Protein AF-A0A1C6WZV8-F1 (afdb_monomer_lite)

Secondary structure (DSSP, 8-state):
----HHHHHHHHHHHHHHHHHHHHHHTT--------SHHHHHHHHHHHHHHHHHHHHHHHHHHHHHHHHHHHHHHHHHHHHHHHHHHHHHHHHHHHHHHHHHHHHHHHHHHHHHHHHHHHHHHHHHHHHHHHT---PPPP--TTHHHHHHHHHHHHHHHHHHHHHHHHHHHHHT--TTT--HHHHHHHHHHHHHHHHHHHHHHHHHHHHHHHHHHHHHHHHHHHHHHHHHHHHHHHHHHHHHHHHHHHHHHHHHHHHHHH-

Radius of gyration: 48.67 Å; chains: 1; bounding box: 85×28×173 Å

Sequence (261 aa):
MDFNVATVEEKLDNIIKSIEKLENDHDSSEKSDSNIQPNDQLNEMTELFNTEVKIIENKIIEKNGLIDKLTKMRKECLLFSYTTLVETLKSKVSNYSEFITSATKFSKEYLEYINNSTDSLNDDIDTLQTKYNFNQTKKHMASNIAHITNDNNSLIEKEKEAIQTINNLTKLFTIDFQNADANMLYNNKLQMTYFYSQLQKSIESIKQLYRKVRAFKLSNIYLINEKYSDISKQFDNILQLQKNKLTENLNNLKEIEQYVS

pLDDT: mean 83.73, std 13.79, range [41.22, 97.81]

Foldseek 3Di:
DDDDPVVVVVVVVVVVVVVVVVVVVVVPDDDDDDDDDPVVVVVVVVVVVVVVVVVVVVVVVVVVVVVVVVQVVLLVVLLVVLLVLLVVVVVVLVVLLVVLVVLLVVLVVLLVVLVVLQVVLQVVQVVVCVVPVDDDDDRDDLPCNVVSVVLSVVSVVLSVQLVVLSVQLVVLSPDDSVPDHSVNSVVSVVSNVVSVVSNVVSSVSSVVSSVVSVVSVVVSVVSVVVSVVVVVVVVVVVVVVVVVVVVVVVVVVVVVVVVVD

Organism: Plasmodium chabaudi adami (NCBI:txid5826)

Structure (mmCIF, N/CA/C/O backbone):
data_AF-A0A1C6WZV8-F1
#
_entry.id   AF-A0A1C6WZV8-F1
#
loop_
_atom_site.group_PDB
_atom_site.id
_atom_site.type_symbol
_atom_site.label_atom_id
_atom_site.label_alt_id
_atom_site.label_comp_id
_atom_site.label_asym_id
_atom_site.label_entity_id
_atom_site.label_seq_id
_atom_site.pdbx_PDB_ins_code
_atom_site.Cartn_x
_atom_site.Cartn_y
_atom_site.Cartn_z
_atom_site.occupancy
_atom_site.B_iso_or_equiv
_atom_site.auth_seq_id
_atom_site.auth_comp_id
_atom_site.auth_asym_id
_atom_site.auth_atom_id
_atom_site.pdbx_PDB_model_num
ATOM 1 N N . MET A 1 1 ? -31.982 16.971 48.443 1.00 45.94 1 MET A N 1
ATOM 2 C CA . MET A 1 1 ? -32.173 17.084 49.899 1.00 45.94 1 MET A CA 1
ATOM 3 C C . MET A 1 1 ? -30.883 16.599 50.524 1.00 45.94 1 MET A C 1
ATOM 5 O O . MET A 1 1 ? -30.513 15.456 50.263 1.00 45.94 1 MET A O 1
ATOM 9 N N . ASP A 1 2 ? -30.156 17.504 51.178 1.00 41.38 2 ASP A N 1
ATOM 10 C CA . ASP A 1 2 ? -28.847 17.229 51.774 1.00 41.38 2 ASP A CA 1
ATOM 11 C C . ASP A 1 2 ? -29.010 16.316 52.988 1.00 41.38 2 ASP A C 1
ATOM 13 O O . ASP A 1 2 ? -29.780 16.598 53.904 1.00 41.38 2 ASP A O 1
ATOM 17 N N . PHE A 1 3 ? -28.309 15.188 52.954 1.00 52.41 3 PHE A N 1
ATOM 18 C CA . PHE A 1 3 ? -28.159 14.281 54.081 1.00 52.41 3 PHE A CA 1
ATOM 19 C C . PHE A 1 3 ? -27.287 14.976 55.127 1.00 52.41 3 PHE A C 1
ATOM 21 O O . PHE A 1 3 ? -26.077 15.098 54.943 1.00 52.41 3 PHE A O 1
ATOM 28 N N . ASN A 1 4 ? -27.898 15.480 56.198 1.00 61.69 4 ASN A N 1
ATOM 29 C CA . ASN A 1 4 ? -27.147 16.096 57.279 1.00 61.69 4 ASN A CA 1
ATOM 30 C C . ASN A 1 4 ? -26.773 15.028 58.312 1.00 61.69 4 ASN A C 1
ATOM 32 O O . ASN A 1 4 ? -27.499 14.816 59.283 1.00 61.69 4 ASN A O 1
ATOM 36 N N . VAL A 1 5 ? -25.641 14.356 58.068 1.00 60.34 5 VAL A N 1
ATOM 37 C CA . VAL A 1 5 ? -24.998 13.405 58.998 1.00 60.34 5 VAL A CA 1
ATOM 38 C C . VAL A 1 5 ? -24.978 13.970 60.415 1.00 60.34 5 VAL A C 1
ATOM 40 O O . VAL A 1 5 ? -25.366 13.280 61.352 1.00 60.34 5 VAL A O 1
ATOM 43 N N . ALA A 1 6 ? -24.639 15.255 60.548 1.00 67.31 6 ALA A N 1
ATOM 44 C CA . ALA A 1 6 ? -24.527 15.911 61.840 1.00 67.31 6 ALA A CA 1
ATOM 45 C C . ALA A 1 6 ? -25.865 15.955 62.590 1.00 67.31 6 ALA A C 1
ATOM 47 O O . ALA A 1 6 ? -25.884 15.812 63.802 1.00 67.31 6 ALA A O 1
ATOM 48 N N . THR A 1 7 ? -27.002 16.077 61.895 1.00 67.38 7 THR A N 1
ATOM 49 C CA . THR A 1 7 ? -28.327 16.052 62.540 1.00 67.38 7 THR A CA 1
ATOM 50 C C . THR A 1 7 ? -28.702 14.661 63.052 1.00 67.38 7 THR A C 1
ATOM 52 O O . THR A 1 7 ? -29.454 14.543 64.018 1.00 67.38 7 THR A O 1
ATOM 55 N N . VAL A 1 8 ? -28.213 13.602 62.402 1.00 63.94 8 VAL A N 1
ATOM 56 C CA . VAL A 1 8 ? -28.446 12.217 62.836 1.00 63.94 8 VAL A CA 1
ATOM 57 C C . VAL A 1 8 ? -27.532 11.876 64.011 1.00 63.94 8 VAL A C 1
ATOM 59 O O . VAL A 1 8 ? -28.013 11.359 65.015 1.00 63.94 8 VAL A O 1
ATOM 62 N N . GLU A 1 9 ? -26.250 12.232 63.920 1.00 68.06 9 GLU A N 1
ATOM 63 C CA . GLU A 1 9 ? -25.271 12.058 65.000 1.00 68.06 9 GLU A CA 1
ATOM 64 C C . GLU A 1 9 ? -25.671 12.839 66.259 1.00 68.06 9 GLU A C 1
ATOM 66 O O . GLU A 1 9 ? -25.708 12.272 67.346 1.00 68.06 9 GLU A O 1
ATOM 71 N N . GLU A 1 10 ? -26.085 14.102 66.120 1.00 72.75 10 GLU A N 1
ATOM 72 C CA . GLU A 1 10 ? -26.501 14.949 67.246 1.00 72.75 10 GLU A CA 1
ATOM 73 C C . GLU A 1 10 ? -27.743 14.402 67.969 1.00 72.75 10 GLU A C 1
ATOM 75 O O . GLU A 1 10 ? -27.853 14.482 69.195 1.00 72.75 10 GLU A O 1
ATOM 80 N N . LYS A 1 11 ? -28.688 13.808 67.231 1.00 69.00 11 LYS A N 1
ATOM 81 C CA . LYS A 1 11 ? -29.854 13.151 67.837 1.00 69.00 11 LYS A CA 1
ATOM 82 C C . LYS A 1 11 ? -29.460 11.872 68.572 1.00 69.00 11 LYS A C 1
ATOM 84 O O . LYS A 1 11 ? -29.962 11.650 69.671 1.00 69.00 11 LYS A O 1
ATOM 89 N N . LEU A 1 12 ? -28.554 11.076 68.003 1.00 66.25 12 LEU A N 1
ATOM 90 C CA . LEU A 1 12 ? -28.055 9.849 68.625 1.00 66.25 12 LEU A CA 1
ATOM 91 C C . LEU A 1 12 ? -27.316 10.151 69.941 1.00 66.25 12 LEU A C 1
ATOM 93 O O . LEU A 1 12 ? -27.614 9.545 70.968 1.00 66.25 12 LEU A O 1
ATOM 97 N N . ASP A 1 13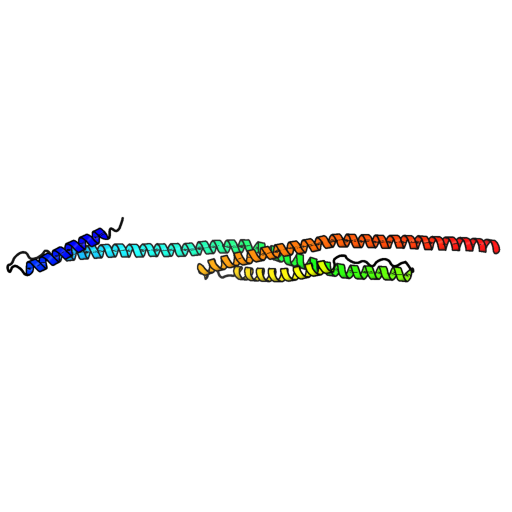 ? -26.432 11.150 69.933 1.00 75.06 13 ASP A N 1
ATOM 98 C CA . ASP A 1 13 ? -25.666 11.586 71.107 1.00 75.06 13 ASP A CA 1
ATOM 99 C C . ASP A 1 13 ? -26.561 12.089 72.246 1.00 75.06 13 ASP A C 1
ATOM 101 O O . ASP A 1 13 ? -26.305 11.817 73.420 1.00 75.06 13 ASP A O 1
ATOM 105 N N . ASN A 1 14 ? -27.629 12.824 71.924 1.00 70.81 14 ASN A N 1
ATOM 106 C CA . ASN A 1 14 ? -28.571 13.309 72.935 1.00 70.81 14 ASN A CA 1
ATOM 107 C C . ASN A 1 14 ? -29.335 12.167 73.620 1.00 70.81 14 ASN A C 1
ATOM 109 O O . ASN A 1 14 ? -29.634 12.258 74.808 1.00 70.81 14 ASN A O 1
ATOM 113 N N . ILE A 1 15 ? -29.608 11.083 72.898 1.00 56.28 15 ILE A N 1
ATOM 114 C CA . ILE A 1 15 ? -30.300 9.902 73.424 1.00 56.28 15 ILE A CA 1
ATOM 115 C C . ILE A 1 15 ? -29.359 9.043 74.261 1.00 56.28 15 ILE A C 1
ATOM 117 O O . ILE A 1 15 ? -29.754 8.625 75.347 1.00 56.28 15 ILE A O 1
ATOM 121 N N . ILE A 1 16 ? -28.113 8.846 73.814 1.00 71.44 16 ILE A N 1
ATOM 122 C CA . ILE A 1 16 ? -27.071 8.193 74.621 1.00 71.44 16 ILE A CA 1
ATOM 123 C C . ILE A 1 16 ? -26.942 8.921 75.963 1.00 71.44 16 ILE A C 1
ATOM 125 O O . ILE A 1 16 ? -27.049 8.288 77.007 1.00 71.44 16 ILE A O 1
ATOM 129 N N . LYS A 1 17 ? -26.878 10.259 75.953 1.00 75.62 17 LYS A N 1
ATOM 130 C CA . LYS A 1 17 ? -26.856 11.070 77.183 1.00 75.62 17 LYS A CA 1
ATOM 131 C C . LYS A 1 17 ? -28.114 10.920 78.043 1.00 75.62 17 LYS A C 1
ATOM 133 O O . LYS A 1 17 ? -28.016 10.939 79.267 1.00 75.62 17 LYS A O 1
ATOM 138 N N . SER A 1 18 ? -29.304 10.810 77.449 1.00 62.81 18 SER A N 1
ATOM 139 C CA . SER A 1 18 ? -30.546 10.573 78.204 1.00 62.81 18 SER A CA 1
ATOM 140 C C . SER A 1 18 ? -30.592 9.181 78.840 1.00 62.81 18 SER A C 1
ATOM 142 O O . SER A 1 18 ? -31.073 9.059 79.965 1.00 62.81 18 SER A O 1
ATOM 144 N N . ILE A 1 19 ? -30.066 8.160 78.158 1.00 62.66 19 ILE A N 1
ATOM 145 C CA . ILE A 1 19 ? -29.941 6.791 78.675 1.00 62.66 19 ILE A CA 1
ATOM 146 C C . ILE A 1 19 ? -28.905 6.748 79.802 1.00 62.66 19 ILE A C 1
ATOM 148 O O . ILE A 1 19 ? -29.220 6.265 80.884 1.00 62.66 19 ILE A O 1
ATOM 152 N N . GLU A 1 20 ? -27.725 7.340 79.600 1.00 69.81 20 GLU A N 1
ATOM 153 C CA . GLU A 1 20 ? -26.685 7.463 80.630 1.00 69.81 20 GLU A CA 1
ATOM 154 C C . GLU A 1 20 ? -27.208 8.199 81.872 1.00 69.81 20 GLU A C 1
ATOM 156 O O . GLU A 1 20 ? -26.900 7.828 83.002 1.00 69.81 20 GLU A O 1
ATOM 161 N N . LYS A 1 21 ? -28.026 9.244 81.697 1.00 67.00 21 LYS A N 1
ATOM 162 C CA . LYS A 1 21 ? -28.630 9.974 82.818 1.00 67.00 21 LYS A CA 1
ATOM 163 C C . LYS A 1 21 ? -29.627 9.114 83.599 1.00 67.00 21 LYS A C 1
ATOM 165 O O . LYS A 1 21 ? -29.602 9.142 84.821 1.00 67.00 21 LYS A O 1
ATOM 170 N N . LEU A 1 22 ? -30.451 8.322 82.913 1.00 55.19 22 LEU A N 1
ATOM 171 C CA . LEU A 1 22 ? -31.364 7.370 83.552 1.00 55.19 22 LEU A CA 1
ATOM 172 C C . LEU A 1 22 ? -30.612 6.265 84.300 1.00 55.19 22 LEU A C 1
ATOM 174 O O . LEU A 1 22 ? -31.020 5.908 85.397 1.00 55.19 22 LEU A O 1
ATOM 178 N N . GLU A 1 23 ? -29.518 5.751 83.736 1.00 55.19 23 GLU A N 1
ATOM 179 C CA . GLU A 1 23 ? -28.676 4.726 84.364 1.00 55.19 23 GLU A CA 1
ATOM 180 C C . GLU A 1 23 ? -28.024 5.259 85.653 1.00 55.19 23 GLU A C 1
ATOM 182 O O . GLU A 1 23 ? -28.049 4.595 86.687 1.00 55.19 23 GLU A O 1
ATOM 187 N N . ASN A 1 24 ? -27.554 6.511 85.626 1.00 58.94 24 ASN A N 1
ATOM 188 C CA . ASN A 1 24 ? -27.005 7.198 86.798 1.00 58.94 24 ASN A CA 1
ATOM 189 C C . ASN A 1 24 ? -28.076 7.588 87.840 1.00 58.94 24 ASN A C 1
ATOM 191 O O . ASN A 1 24 ? -27.810 7.541 89.040 1.00 58.94 24 ASN A O 1
ATOM 195 N N . ASP A 1 25 ? -29.287 7.959 87.413 1.00 50.56 25 ASP A N 1
ATOM 196 C CA . ASP A 1 25 ? -30.400 8.286 88.316 1.00 50.56 25 ASP A CA 1
ATOM 197 C C . ASP A 1 25 ? -30.979 7.010 88.979 1.00 50.56 25 ASP A C 1
ATOM 199 O O . ASP A 1 25 ? -31.443 7.064 90.124 1.00 50.56 25 ASP A O 1
ATOM 203 N N . HIS A 1 26 ? -30.883 5.848 88.313 1.00 48.69 26 HIS A N 1
ATOM 204 C CA . HIS A 1 26 ? -31.346 4.541 88.805 1.00 48.69 26 HIS A CA 1
ATOM 205 C C . HIS A 1 26 ? -30.494 3.987 89.965 1.00 48.69 26 HIS A C 1
ATOM 207 O O . HIS A 1 26 ? -31.019 3.247 90.800 1.00 48.69 26 HIS A O 1
ATOM 213 N N . ASP A 1 27 ? -29.228 4.398 90.088 1.00 49.97 27 ASP A N 1
ATOM 214 C CA . ASP A 1 27 ? -28.378 4.089 91.251 1.00 49.97 27 ASP A CA 1
ATOM 215 C C . ASP A 1 27 ? -28.742 4.924 92.502 1.00 49.97 27 ASP A C 1
ATOM 217 O O . ASP A 1 27 ? -28.209 4.685 93.588 1.00 49.97 27 ASP A O 1
ATOM 221 N N . SER A 1 28 ? -29.662 5.900 92.391 1.00 50.91 28 SER A N 1
ATOM 222 C CA . SER A 1 28 ? -29.892 6.902 93.445 1.00 50.91 28 SER A CA 1
ATOM 223 C C . SER A 1 28 ? -31.278 6.936 94.106 1.00 50.91 28 SER A C 1
ATOM 225 O O . SER A 1 28 ? -31.416 7.622 95.121 1.00 50.91 28 SER A O 1
ATOM 227 N N . SER A 1 29 ? -32.300 6.190 93.656 1.00 44.50 29 SER A N 1
ATOM 228 C CA . SER A 1 29 ? -33.531 6.056 94.465 1.00 44.50 29 SER A CA 1
ATOM 229 C C . SER A 1 29 ? -34.421 4.852 94.130 1.00 44.50 29 SER A C 1
ATOM 231 O O . SER A 1 29 ? -34.969 4.723 93.040 1.00 44.50 29 SER A O 1
ATOM 233 N N . GLU A 1 30 ? -34.653 4.001 95.134 1.00 49.06 30 GLU A N 1
ATOM 234 C CA . GLU A 1 30 ? -35.837 3.144 95.212 1.00 49.06 30 GLU A CA 1
ATOM 235 C C . GLU A 1 30 ? -37.093 4.020 95.400 1.00 49.06 30 GLU A C 1
ATOM 237 O O . GLU A 1 30 ? -37.264 4.616 96.466 1.00 49.06 30 GLU A O 1
ATOM 242 N N . LYS A 1 31 ? -37.995 4.068 94.406 1.00 41.22 31 LYS A N 1
ATOM 243 C CA . LYS A 1 31 ? -39.455 3.835 94.541 1.00 41.22 31 LYS A CA 1
ATOM 244 C C . LYS A 1 31 ? -40.232 4.164 93.258 1.00 41.22 31 LYS A C 1
ATOM 246 O O . LYS A 1 31 ? -39.926 5.097 92.529 1.00 41.22 31 LYS A O 1
ATOM 251 N N . SER A 1 32 ? -41.266 3.355 93.050 1.00 54.34 32 SER A N 1
ATOM 252 C CA . SER A 1 32 ? -42.242 3.316 91.956 1.00 54.34 32 SER A CA 1
ATOM 253 C C . SER A 1 32 ? -42.886 4.656 91.580 1.00 54.34 32 SER A C 1
ATOM 255 O O . SER A 1 32 ? -43.459 5.312 92.445 1.00 54.34 32 SER A O 1
ATOM 257 N N . ASP A 1 33 ? -42.907 4.995 90.289 1.00 43.03 33 ASP A N 1
ATOM 258 C CA . ASP A 1 33 ? -44.111 4.975 89.434 1.00 43.03 33 ASP A CA 1
ATOM 259 C C . ASP A 1 33 ? -43.810 5.556 88.036 1.00 43.03 33 ASP A C 1
ATOM 261 O O . ASP A 1 33 ? -42.927 6.390 87.866 1.00 43.03 33 ASP A O 1
ATOM 265 N N . SER A 1 34 ? -44.599 5.128 87.045 1.00 44.28 34 SER A N 1
ATOM 266 C CA . SER A 1 34 ? -44.552 5.437 85.596 1.00 44.28 34 SER A CA 1
ATOM 267 C C . SER A 1 34 ? -43.650 4.553 84.718 1.00 44.28 34 SER A C 1
ATOM 269 O O . SER A 1 34 ? -42.643 4.922 84.125 1.00 44.28 34 SER A O 1
ATOM 271 N N . ASN A 1 35 ? -44.148 3.328 84.609 1.00 53.34 35 ASN A N 1
ATOM 272 C CA . ASN A 1 35 ? -44.124 2.454 83.445 1.00 53.34 35 ASN A CA 1
ATOM 273 C C . ASN A 1 35 ? -44.356 3.226 82.111 1.00 53.34 35 ASN A C 1
ATOM 275 O O . ASN A 1 35 ? -45.272 4.043 82.040 1.00 53.34 35 ASN A O 1
ATOM 279 N N . ILE A 1 36 ? -43.628 2.833 81.049 1.00 52.38 36 ILE A N 1
ATOM 280 C CA . ILE A 1 36 ? -43.926 3.058 79.608 1.00 52.38 36 ILE A CA 1
ATOM 281 C C . ILE A 1 36 ? -43.462 4.401 78.983 1.00 52.38 36 ILE A C 1
ATOM 283 O O . ILE A 1 36 ? -44.262 5.161 78.454 1.00 52.38 36 ILE A O 1
ATOM 287 N N . GLN A 1 37 ? -42.156 4.690 78.954 1.00 50.88 37 GLN A N 1
ATOM 288 C CA . GLN A 1 37 ? -41.610 5.724 78.043 1.00 50.88 37 GLN A CA 1
ATOM 289 C C . GLN A 1 37 ? -40.361 5.334 77.220 1.00 50.88 37 GLN A C 1
ATOM 291 O O . GLN A 1 37 ? -40.315 5.687 76.041 1.00 50.88 37 GLN A O 1
ATOM 296 N N . PRO A 1 38 ? -39.365 4.584 77.741 1.00 55.78 38 PRO A N 1
ATOM 297 C CA . PRO A 1 38 ? -38.123 4.355 76.992 1.00 55.78 38 PRO A CA 1
ATOM 298 C C . PRO A 1 38 ? -38.270 3.323 75.863 1.00 55.78 38 PRO A C 1
ATOM 300 O O . PRO A 1 38 ? -37.603 3.434 74.838 1.00 55.78 38 PRO A O 1
ATOM 303 N N . ASN A 1 39 ? -39.171 2.346 76.010 1.00 62.16 39 ASN A N 1
ATOM 304 C CA . ASN A 1 39 ? -39.374 1.298 75.004 1.00 62.16 39 ASN A CA 1
ATOM 305 C C . ASN A 1 39 ? -40.100 1.823 73.751 1.00 62.16 39 ASN A C 1
ATOM 307 O O . ASN A 1 39 ? -39.781 1.421 72.635 1.00 62.16 39 ASN A O 1
ATOM 311 N N . ASP A 1 40 ? -41.033 2.761 73.933 1.00 66.44 40 ASP A N 1
ATOM 312 C CA . ASP A 1 40 ? -41.760 3.393 72.829 1.00 66.44 40 ASP A CA 1
ATOM 313 C C . ASP A 1 40 ? -40.853 4.361 72.057 1.00 66.44 40 ASP A C 1
ATOM 315 O O . ASP A 1 40 ? -40.830 4.323 70.829 1.00 66.44 40 ASP A O 1
ATOM 319 N N . GLN A 1 41 ? -40.018 5.143 72.756 1.00 67.19 41 GLN A N 1
ATOM 320 C CA . GLN A 1 41 ? -39.011 6.007 72.119 1.00 67.19 41 GLN A CA 1
ATOM 321 C C . GLN A 1 41 ? -37.952 5.212 71.341 1.00 67.19 41 GLN A C 1
ATOM 323 O O . GLN A 1 41 ? -37.537 5.632 70.260 1.00 67.19 41 GLN A O 1
ATOM 328 N N . LEU A 1 42 ? -37.516 4.060 71.861 1.00 68.62 42 LEU A N 1
ATOM 329 C CA . LEU A 1 42 ? -36.568 3.178 71.176 1.00 68.62 42 LEU A CA 1
ATOM 330 C C . LEU A 1 42 ? -37.186 2.537 69.920 1.00 68.62 42 LEU A C 1
ATOM 332 O O . LEU A 1 42 ? -36.527 2.459 68.878 1.00 68.62 42 LEU A O 1
ATOM 336 N N . ASN A 1 43 ? -38.452 2.113 69.996 1.00 76.50 43 ASN A N 1
ATOM 337 C CA . ASN A 1 43 ? -39.190 1.581 68.848 1.00 76.50 43 ASN A CA 1
ATOM 338 C C . ASN A 1 43 ? -39.380 2.642 67.757 1.00 76.50 43 ASN A C 1
ATOM 340 O O . ASN A 1 43 ? -39.090 2.368 66.594 1.00 76.50 43 ASN A O 1
ATOM 344 N N . GLU A 1 44 ? -39.774 3.862 68.125 1.00 73.75 44 GLU A N 1
ATOM 345 C CA . GLU A 1 44 ? -39.966 4.976 67.188 1.00 73.75 44 GLU A CA 1
ATOM 346 C C . GLU A 1 44 ? -38.652 5.344 66.466 1.00 73.75 44 GLU A C 1
ATOM 348 O O . GLU A 1 44 ? -38.626 5.571 65.254 1.00 73.75 44 GLU A O 1
ATOM 353 N N . MET A 1 45 ? -37.520 5.300 67.177 1.00 68.44 45 MET A N 1
ATOM 354 C CA . MET A 1 45 ? -36.185 5.470 66.589 1.00 68.44 45 MET A CA 1
ATOM 355 C C . MET A 1 45 ? -35.791 4.334 65.650 1.00 68.44 45 MET A C 1
ATOM 357 O O . MET A 1 45 ? -35.195 4.579 64.602 1.00 68.44 45 MET A O 1
ATOM 361 N N . THR A 1 46 ? -36.109 3.096 66.024 1.00 71.00 46 THR A N 1
ATOM 362 C CA . THR A 1 46 ? -35.829 1.912 65.206 1.00 71.00 46 THR A CA 1
ATOM 363 C C . THR A 1 46 ? -36.632 1.965 63.906 1.00 71.00 46 THR A C 1
ATOM 365 O O . THR A 1 46 ? -36.097 1.678 62.836 1.00 71.00 46 THR A O 1
ATOM 368 N N . GLU A 1 47 ? -37.893 2.402 63.961 1.00 79.44 47 GLU A N 1
ATOM 369 C CA . GLU A 1 47 ? -38.727 2.636 62.779 1.00 79.44 47 GLU A CA 1
ATOM 370 C C . GLU A 1 47 ? -38.191 3.771 61.896 1.00 79.44 47 GLU A C 1
ATOM 372 O O . GLU A 1 47 ? -38.106 3.603 60.674 1.00 79.44 47 GLU A O 1
ATOM 377 N N . LEU A 1 48 ? -37.768 4.895 62.489 1.00 78.44 48 LEU A N 1
ATOM 378 C CA . LEU A 1 48 ? -37.118 6.001 61.773 1.00 78.44 48 LEU A CA 1
ATOM 379 C C . LEU A 1 48 ? -35.824 5.550 61.087 1.00 78.44 48 LEU A C 1
ATOM 381 O O . LEU A 1 48 ? -35.637 5.799 59.896 1.00 78.44 48 LEU A O 1
ATOM 385 N N . PHE A 1 49 ? -34.957 4.840 61.809 1.00 72.06 49 PHE A N 1
ATOM 386 C CA . PHE A 1 49 ? -33.705 4.309 61.278 1.00 72.06 49 PHE A CA 1
ATOM 387 C C . PHE A 1 49 ? -33.956 3.332 60.125 1.00 72.06 49 PHE A C 1
ATOM 389 O O . PHE A 1 49 ? -33.384 3.491 59.048 1.00 72.06 49 PHE A O 1
ATOM 396 N N . ASN A 1 50 ? -34.866 2.370 60.300 1.00 78.31 50 ASN A N 1
ATOM 397 C CA . ASN A 1 50 ? -35.226 1.413 59.250 1.00 78.31 50 ASN A CA 1
ATOM 398 C C . ASN A 1 50 ? -35.833 2.103 58.020 1.00 78.31 50 ASN A C 1
ATOM 400 O O . ASN A 1 50 ? -35.579 1.691 56.885 1.00 78.31 50 ASN A O 1
ATOM 404 N N . THR A 1 51 ? -36.612 3.167 58.225 1.00 79.19 51 THR A N 1
ATOM 405 C CA . THR A 1 51 ? -37.170 3.975 57.134 1.00 79.19 51 THR A CA 1
ATOM 406 C C . THR A 1 51 ? -36.063 4.669 56.342 1.00 79.19 51 THR A C 1
ATOM 408 O O . THR A 1 51 ? -36.050 4.590 55.113 1.00 79.19 51 THR A O 1
ATOM 411 N N . GLU A 1 52 ? -35.096 5.287 57.022 1.00 73.19 52 GLU A N 1
ATOM 412 C CA . GLU A 1 52 ? -33.948 5.938 56.381 1.00 73.19 52 GLU A CA 1
ATOM 413 C C . GLU A 1 52 ? -33.033 4.939 55.658 1.00 73.19 52 GLU A C 1
ATOM 415 O O . GLU A 1 52 ? -32.648 5.173 54.509 1.00 73.19 52 GLU A O 1
ATOM 420 N N . V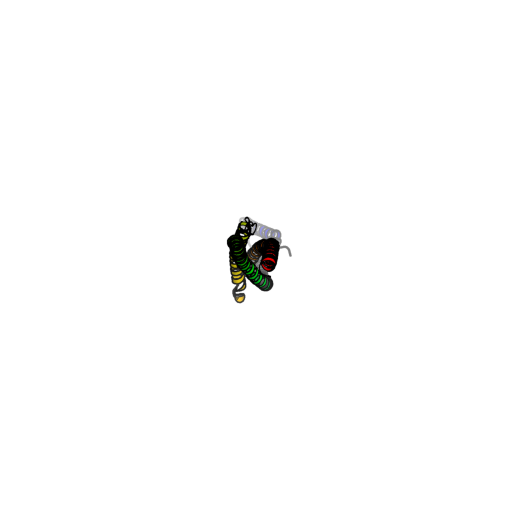AL A 1 53 ? -32.752 3.778 56.263 1.00 77.69 53 VAL A N 1
ATOM 421 C CA . VAL A 1 53 ? -32.004 2.686 55.612 1.00 77.69 53 VAL A CA 1
ATOM 422 C C . VAL A 1 53 ? -32.688 2.275 54.309 1.00 77.69 53 VAL A C 1
ATOM 424 O O . VAL A 1 53 ? -32.045 2.233 53.260 1.00 77.69 53 VAL A O 1
ATOM 427 N N . LYS A 1 54 ? -34.009 2.078 54.329 1.00 83.69 54 LYS A N 1
ATOM 428 C CA . LYS A 1 54 ? -34.784 1.721 53.133 1.00 83.69 54 LYS A CA 1
ATOM 429 C C . LYS A 1 54 ? -34.754 2.815 52.059 1.00 83.69 54 LYS A C 1
ATOM 431 O O . LYS A 1 54 ? -34.720 2.516 50.864 1.00 83.69 54 LYS A O 1
ATOM 436 N N . ILE A 1 55 ? -34.742 4.094 52.450 1.00 81.62 55 ILE A N 1
ATOM 437 C CA . ILE A 1 55 ? -34.561 5.220 51.517 1.00 81.62 55 ILE A CA 1
ATOM 438 C C . ILE A 1 55 ? -33.179 5.150 50.848 1.00 81.62 55 ILE A C 1
ATOM 440 O O . ILE A 1 55 ? -33.074 5.374 49.638 1.00 81.62 55 ILE A O 1
ATOM 444 N N . ILE A 1 56 ? -32.125 4.833 51.604 1.00 78.94 56 ILE A N 1
ATOM 445 C CA . ILE A 1 56 ? -30.761 4.678 51.076 1.00 78.94 56 ILE A CA 1
ATOM 446 C C . ILE A 1 56 ? -30.681 3.487 50.115 1.00 78.94 56 ILE A C 1
ATOM 448 O O . ILE A 1 56 ? -30.168 3.643 49.007 1.00 78.94 56 ILE A O 1
ATOM 452 N N . GLU A 1 57 ? -31.231 2.330 50.485 1.00 81.38 57 GLU A N 1
ATOM 453 C CA . GLU A 1 57 ? -31.277 1.139 49.626 1.00 81.38 57 GLU A CA 1
ATOM 454 C C . GLU A 1 57 ? -31.962 1.432 48.286 1.00 81.38 57 GLU A C 1
ATOM 456 O O . GLU A 1 57 ? -31.409 1.141 47.222 1.00 81.38 57 GLU A O 1
ATOM 461 N N . ASN A 1 58 ? -33.120 2.098 48.318 1.00 86.50 58 ASN A N 1
ATOM 462 C CA . ASN A 1 58 ? -33.839 2.497 47.108 1.00 86.50 58 ASN A CA 1
ATOM 463 C C . ASN A 1 58 ? -32.996 3.420 46.212 1.00 86.50 58 ASN A C 1
ATOM 465 O O . ASN A 1 58 ? -32.979 3.248 44.991 1.00 86.50 58 ASN A O 1
ATOM 469 N N . LYS A 1 59 ? -32.248 4.366 46.799 1.00 85.12 59 LYS A N 1
ATOM 470 C CA . LYS A 1 59 ? -31.322 5.231 46.048 1.00 85.12 59 LYS A CA 1
ATOM 471 C C . LYS A 1 59 ? -30.163 4.440 45.442 1.00 85.12 59 LYS A C 1
ATOM 473 O O . LYS A 1 59 ? -29.784 4.719 44.307 1.00 85.12 59 LYS A O 1
ATOM 478 N N . ILE A 1 60 ? -29.598 3.465 46.157 1.00 86.44 60 ILE A N 1
ATOM 479 C CA . ILE A 1 60 ? -28.533 2.597 45.627 1.00 86.44 60 ILE A CA 1
ATOM 480 C C . ILE A 1 60 ? -29.045 1.820 44.408 1.00 86.44 60 ILE A C 1
ATOM 482 O O . ILE A 1 60 ? -28.379 1.802 43.372 1.00 86.44 60 ILE A O 1
ATOM 486 N N . ILE A 1 61 ? -30.250 1.248 44.492 1.00 90.69 61 ILE A N 1
ATOM 487 C CA . ILE A 1 61 ? -30.895 0.538 43.377 1.00 90.69 61 ILE A CA 1
ATOM 488 C C . ILE A 1 61 ? -31.094 1.475 42.176 1.00 90.69 61 ILE A C 1
ATOM 490 O O . ILE A 1 61 ? -30.729 1.122 41.052 1.00 90.69 61 ILE A O 1
ATOM 494 N N . GLU A 1 62 ? -31.612 2.687 42.401 1.00 90.38 62 GLU A N 1
ATOM 495 C CA . GLU A 1 62 ? -31.792 3.692 41.347 1.00 90.38 62 GLU A CA 1
ATOM 496 C C . GLU A 1 62 ? -30.458 4.046 40.668 1.00 90.38 62 GLU A C 1
ATOM 498 O O . GLU A 1 62 ? -30.357 4.049 39.437 1.00 90.38 62 GLU A O 1
ATOM 503 N N . LYS A 1 63 ? -29.410 4.310 41.459 1.00 89.56 63 LYS A N 1
ATOM 504 C CA . LYS A 1 63 ? -28.079 4.663 40.947 1.00 89.56 63 LYS A CA 1
ATOM 505 C C . LYS A 1 63 ? -27.447 3.521 40.158 1.00 89.56 63 LYS A C 1
ATOM 507 O O . LYS A 1 63 ? -26.907 3.783 39.084 1.00 89.56 63 LYS A O 1
ATOM 512 N N . ASN A 1 64 ? -27.569 2.280 40.620 1.00 90.12 64 ASN A N 1
ATOM 513 C CA . ASN A 1 64 ? -27.096 1.111 39.877 1.00 90.12 64 ASN A CA 1
ATOM 514 C C . ASN A 1 64 ? -27.821 0.977 38.529 1.00 90.12 64 ASN A C 1
ATOM 516 O O . ASN A 1 64 ? -27.171 0.827 37.496 1.00 90.12 64 ASN A O 1
ATOM 520 N N . GLY A 1 65 ? -29.142 1.183 38.501 1.00 93.31 65 GLY A N 1
ATOM 521 C CA . GLY A 1 65 ? -29.903 1.201 37.249 1.00 93.31 65 GLY A CA 1
ATOM 522 C C . GLY A 1 65 ? -29.463 2.303 36.271 1.00 93.31 65 GLY A C 1
ATOM 523 O O . GLY A 1 65 ? -29.501 2.110 35.053 1.00 93.31 65 GLY A O 1
ATOM 524 N N . LEU A 1 66 ? -29.014 3.462 36.768 1.00 92.56 66 LEU A N 1
ATOM 525 C CA . LEU A 1 66 ? -28.418 4.512 35.931 1.00 92.56 66 LEU A CA 1
ATOM 526 C C . LEU A 1 66 ? -27.031 4.116 35.400 1.00 92.56 66 LEU A C 1
ATOM 528 O O . LEU A 1 66 ? -26.733 4.385 34.235 1.00 92.56 66 LEU A O 1
ATOM 532 N N . ILE A 1 67 ? -26.199 3.462 36.215 1.00 93.06 67 ILE A N 1
ATOM 533 C CA . ILE A 1 67 ? -24.877 2.956 35.808 1.00 93.06 67 ILE A CA 1
ATOM 534 C C . ILE A 1 67 ? -25.013 1.914 34.688 1.00 93.06 67 ILE A C 1
ATOM 536 O O . ILE A 1 67 ? -24.275 1.976 33.700 1.00 93.06 67 ILE A O 1
ATOM 540 N N . ASP A 1 68 ? -25.995 1.017 34.777 1.00 94.12 68 ASP A N 1
ATOM 541 C CA . ASP A 1 68 ? -26.272 0.023 33.735 1.00 94.12 68 ASP A CA 1
ATOM 542 C C . ASP A 1 68 ? -26.667 0.687 32.409 1.00 94.12 68 ASP A C 1
ATOM 544 O O . ASP A 1 68 ? -26.139 0.349 31.342 1.00 94.12 68 ASP A O 1
ATOM 548 N N . LYS A 1 69 ? -27.544 1.702 32.468 1.00 94.88 69 LYS A N 1
ATOM 549 C CA . LYS A 1 69 ? -27.932 2.500 31.293 1.00 94.88 69 LYS A CA 1
ATOM 550 C C . LYS A 1 69 ? -26.728 3.203 30.666 1.00 94.88 69 LYS A C 1
ATOM 552 O O . LYS A 1 69 ? -26.554 3.128 29.450 1.00 94.88 69 LYS A O 1
ATOM 557 N N . LEU A 1 70 ? -25.876 3.839 31.473 1.00 94.38 70 LEU A N 1
ATOM 558 C CA . LEU A 1 70 ? -24.656 4.500 30.994 1.00 94.38 70 LEU A CA 1
ATOM 559 C C . LEU A 1 70 ? -23.681 3.509 30.348 1.00 94.38 70 LEU A C 1
ATOM 561 O O . LEU A 1 70 ? -23.088 3.811 29.311 1.00 94.38 70 LEU A O 1
ATOM 565 N N . THR A 1 71 ? -23.547 2.310 30.912 1.00 91.44 71 THR A N 1
ATOM 566 C CA . THR A 1 71 ? -22.691 1.248 30.367 1.00 91.44 71 THR A CA 1
ATOM 567 C C . THR A 1 71 ? -23.196 0.767 29.007 1.00 91.44 71 THR A C 1
ATOM 569 O O . THR A 1 71 ? -22.409 0.634 28.063 1.00 91.44 71 THR A O 1
ATOM 572 N N . LYS A 1 72 ? -24.515 0.588 28.863 1.00 92.56 72 LYS A N 1
ATOM 573 C CA . LYS A 1 72 ? -25.150 0.251 27.583 1.00 92.56 72 LYS A CA 1
ATOM 574 C C . LYS A 1 72 ? -24.950 1.356 26.540 1.00 92.56 72 LYS A C 1
ATOM 576 O O . LYS A 1 72 ? -24.463 1.070 25.446 1.00 92.56 72 LYS A O 1
ATOM 581 N N . MET A 1 73 ? -25.222 2.613 26.899 1.00 94.12 73 MET A N 1
ATOM 582 C CA . MET A 1 73 ? -25.013 3.766 26.011 1.00 94.12 73 MET A CA 1
ATOM 583 C C . MET A 1 73 ? -23.550 3.890 25.569 1.00 94.12 73 MET A C 1
ATOM 585 O O . MET A 1 73 ? -23.272 4.137 24.397 1.00 94.12 73 MET A O 1
ATOM 589 N N . ARG A 1 74 ? -22.588 3.667 26.478 1.00 94.06 74 ARG A N 1
ATOM 590 C CA . ARG A 1 74 ? -21.156 3.660 26.142 1.00 94.06 74 ARG A CA 1
ATOM 591 C C . ARG A 1 74 ? -20.845 2.626 25.058 1.00 94.06 74 ARG A C 1
ATOM 593 O O . ARG A 1 74 ? -20.120 2.950 24.117 1.00 94.06 74 ARG A O 1
ATOM 600 N N . LYS A 1 75 ? -21.374 1.402 25.175 1.00 92.25 75 LYS A N 1
ATOM 601 C CA . LYS A 1 75 ? -21.180 0.342 24.171 1.00 92.25 75 LYS A CA 1
ATOM 602 C C . LYS A 1 75 ? -21.770 0.744 22.817 1.00 92.25 75 LYS A C 1
ATOM 604 O O . LYS A 1 75 ? -21.082 0.619 21.808 1.00 92.25 75 LYS A O 1
ATOM 609 N N . GLU A 1 76 ? -22.994 1.266 22.793 1.00 92.19 76 GLU A N 1
ATOM 610 C CA . GLU A 1 76 ? -23.674 1.704 21.563 1.00 92.19 76 GLU A CA 1
ATOM 611 C C . GLU A 1 76 ? -22.910 2.833 20.851 1.00 92.19 76 GLU A C 1
ATOM 613 O O . GLU A 1 76 ? -22.633 2.736 19.654 1.00 92.19 76 GLU A O 1
ATOM 618 N N . CYS A 1 77 ? -22.468 3.859 21.586 1.00 93.06 77 CYS A N 1
ATOM 619 C CA . CYS A 1 77 ? -21.659 4.954 21.039 1.00 93.06 77 CYS A CA 1
ATOM 620 C C . CYS A 1 77 ? -20.325 4.470 20.448 1.00 93.06 77 CYS A C 1
ATOM 622 O O . CYS A 1 77 ? -19.878 4.958 19.402 1.00 93.06 77 CYS A O 1
ATOM 624 N N . LEU A 1 78 ? -19.669 3.517 21.118 1.00 93.44 78 LEU A N 1
ATOM 625 C CA . LEU A 1 78 ? -18.422 2.926 20.637 1.00 93.44 78 LEU A CA 1
ATOM 626 C C . LEU A 1 78 ? -18.647 2.074 19.391 1.00 93.44 78 LEU A C 1
ATOM 628 O O . LEU A 1 78 ? -17.865 2.190 18.450 1.00 93.44 78 LEU A O 1
ATOM 632 N N . LEU A 1 79 ? -19.721 1.285 19.352 1.00 92.38 79 LEU A N 1
ATOM 633 C CA . LEU A 1 79 ? -20.085 0.479 18.190 1.00 92.38 79 LEU A CA 1
ATOM 634 C C . LEU A 1 79 ? -20.379 1.363 16.971 1.00 92.38 79 LEU A C 1
ATOM 636 O O . LEU A 1 79 ? -19.850 1.112 15.887 1.00 92.38 79 LEU A O 1
ATOM 640 N N . PHE A 1 80 ? -21.151 2.436 17.156 1.00 91.75 80 PHE A N 1
ATOM 641 C CA . PHE A 1 80 ? -21.426 3.421 16.109 1.00 91.75 80 PHE A CA 1
ATOM 642 C C . PHE A 1 80 ? -20.135 4.060 15.579 1.00 91.75 80 PHE A C 1
ATOM 644 O O . PHE A 1 80 ? -19.871 4.059 14.373 1.00 91.75 80 PHE A O 1
ATOM 651 N N . SER A 1 81 ? -19.290 4.557 16.488 1.00 91.50 81 SER A N 1
ATOM 652 C CA . SER A 1 81 ? -18.003 5.169 16.137 1.00 91.50 81 SER A CA 1
ATOM 653 C C . SER A 1 81 ? -17.090 4.206 15.382 1.00 91.50 81 SER A C 1
ATOM 655 O O . SER A 1 81 ? -16.412 4.600 14.436 1.00 91.50 81 SER A O 1
ATOM 657 N N . TYR A 1 82 ? -17.043 2.951 15.825 1.00 92.00 82 TYR A N 1
ATOM 658 C CA . TYR A 1 82 ? -16.236 1.908 15.217 1.00 92.00 82 TYR A CA 1
ATOM 659 C C . TYR A 1 82 ? -16.714 1.591 13.803 1.00 92.00 82 TYR A C 1
ATOM 661 O O . TYR A 1 82 ? -15.916 1.615 12.872 1.00 92.00 82 TYR A O 1
ATOM 669 N N . THR A 1 83 ? -18.013 1.329 13.640 1.00 90.88 83 THR A N 1
ATOM 670 C CA . THR A 1 83 ? -18.624 0.968 12.351 1.00 90.88 83 THR A CA 1
ATOM 671 C C . THR A 1 83 ? -18.393 2.074 11.327 1.00 90.88 83 THR A C 1
ATOM 673 O O . THR A 1 83 ? -17.890 1.816 10.235 1.00 90.88 83 THR A O 1
ATOM 676 N N . THR A 1 84 ? -18.617 3.324 11.740 1.00 92.06 84 THR A N 1
ATOM 677 C CA . THR A 1 84 ? -18.359 4.510 10.912 1.00 92.06 84 THR A CA 1
ATOM 678 C C . THR A 1 84 ? -16.891 4.590 10.480 1.00 92.06 84 THR A C 1
ATOM 680 O O . THR A 1 84 ? -16.581 4.902 9.325 1.00 92.06 84 THR A O 1
ATOM 683 N N . LEU A 1 85 ? -15.960 4.299 11.398 1.00 93.56 85 LEU A N 1
ATOM 684 C CA . LEU A 1 85 ? -14.529 4.294 11.098 1.00 93.56 85 LEU A CA 1
ATOM 685 C C . LEU A 1 85 ? -14.169 3.178 10.110 1.00 93.56 85 LEU A C 1
ATOM 687 O O . LEU A 1 85 ? -13.445 3.444 9.154 1.00 93.56 85 LEU A O 1
ATOM 691 N N . VAL A 1 86 ? -14.688 1.962 10.296 1.00 93.69 86 VAL A N 1
ATOM 692 C CA . VAL A 1 86 ? -14.459 0.837 9.377 1.00 93.69 86 VAL A CA 1
ATOM 693 C C . VAL A 1 86 ? -14.925 1.182 7.970 1.00 93.69 86 VAL A C 1
ATOM 695 O O . VAL A 1 86 ? -14.140 1.061 7.034 1.00 93.69 86 VAL A O 1
ATOM 698 N N . GLU A 1 87 ? -16.156 1.663 7.804 1.00 92.00 87 GLU A N 1
ATOM 699 C CA . GLU A 1 87 ? -16.697 2.031 6.489 1.00 92.00 87 GLU A CA 1
ATOM 700 C C . GLU A 1 87 ? -15.860 3.123 5.810 1.00 92.00 87 GLU A C 1
ATOM 702 O O . GLU A 1 87 ? -15.490 3.005 4.636 1.00 92.00 87 GLU A O 1
ATOM 707 N N . THR A 1 88 ? -15.478 4.151 6.574 1.00 93.25 88 THR A N 1
ATOM 708 C CA . THR A 1 88 ? -14.635 5.249 6.083 1.00 93.25 88 THR A CA 1
ATOM 709 C C . THR A 1 88 ? -13.258 4.759 5.644 1.00 93.25 88 THR A C 1
ATOM 711 O O . THR A 1 88 ? -12.724 5.216 4.632 1.00 93.25 88 THR A O 1
ATOM 714 N N . LEU A 1 89 ? -12.643 3.860 6.415 1.00 95.62 89 LEU A N 1
ATOM 715 C CA . LEU A 1 89 ? -11.297 3.378 6.132 1.00 95.62 89 LEU A CA 1
ATOM 716 C C . LEU A 1 89 ? -11.278 2.321 5.032 1.00 95.62 89 LEU A C 1
ATOM 718 O O . LEU A 1 89 ? -10.326 2.304 4.261 1.00 95.62 89 LEU A O 1
ATOM 722 N N . LYS A 1 90 ? -12.311 1.485 4.904 1.00 94.50 90 LYS A N 1
ATOM 723 C CA . LYS A 1 90 ? -12.360 0.391 3.924 1.00 94.50 90 LYS A CA 1
ATOM 724 C C . LYS A 1 90 ? -12.192 0.894 2.488 1.00 94.50 90 LYS A C 1
ATOM 726 O O . LYS A 1 90 ? -11.359 0.371 1.751 1.00 94.50 90 LYS A O 1
ATOM 731 N N . SER A 1 91 ? -12.907 1.960 2.122 1.00 90.88 91 SER A N 1
ATOM 732 C CA . SER A 1 91 ? -12.775 2.593 0.799 1.00 90.88 91 SER A CA 1
ATOM 733 C C . SER A 1 91 ? -11.382 3.196 0.579 1.00 90.88 91 SER A C 1
ATOM 735 O O . SER A 1 91 ? -10.750 2.961 -0.449 1.00 90.88 91 SER A O 1
ATOM 737 N N . LYS A 1 92 ? -10.853 3.921 1.571 1.00 95.25 92 LYS A N 1
ATOM 738 C CA . LYS A 1 92 ? -9.517 4.537 1.500 1.00 95.25 92 LYS A CA 1
ATOM 739 C C . LYS A 1 92 ? -8.405 3.499 1.388 1.00 95.25 92 LYS A C 1
ATOM 741 O O . LYS A 1 92 ? -7.486 3.678 0.597 1.00 95.25 92 LYS A O 1
ATOM 746 N N . VAL A 1 93 ? -8.499 2.424 2.167 1.00 96.38 93 VAL A N 1
ATOM 747 C CA . VAL A 1 93 ? -7.558 1.301 2.156 1.00 96.38 93 VAL A CA 1
ATOM 748 C C . VAL A 1 93 ? -7.573 0.603 0.798 1.00 96.38 93 VAL A C 1
ATOM 750 O O . VAL A 1 93 ? -6.499 0.333 0.269 1.00 96.38 93 VAL A O 1
ATOM 753 N N . SER A 1 94 ? -8.750 0.396 0.196 1.00 94.50 94 SER A N 1
ATOM 754 C CA . SER A 1 94 ? -8.861 -0.153 -1.164 1.00 94.50 94 SER A CA 1
ATOM 755 C C . SER A 1 94 ? -8.142 0.729 -2.189 1.00 94.50 94 SER A C 1
ATOM 757 O O . SER A 1 94 ? -7.255 0.257 -2.896 1.00 94.50 94 SER A O 1
ATOM 759 N N . ASN A 1 95 ? -8.433 2.035 -2.192 1.00 96.00 95 ASN A N 1
ATOM 760 C CA . ASN A 1 95 ? -7.801 2.989 -3.111 1.00 96.00 95 ASN A CA 1
ATOM 761 C C . ASN A 1 95 ? -6.275 3.041 -2.933 1.00 96.00 95 ASN A C 1
ATOM 763 O O . ASN A 1 95 ? -5.520 3.144 -3.899 1.00 96.00 95 ASN A O 1
ATOM 767 N N . TYR A 1 96 ? -5.802 2.982 -1.686 1.00 97.25 96 TYR A N 1
ATOM 768 C CA . TYR A 1 96 ? -4.376 2.920 -1.388 1.00 97.25 96 TYR A CA 1
ATOM 769 C C . TYR A 1 96 ? -3.739 1.624 -1.878 1.00 97.25 96 TYR A C 1
ATOM 771 O O . TYR A 1 96 ? -2.661 1.691 -2.462 1.00 97.25 96 TYR A O 1
ATOM 779 N N . SER A 1 97 ? -4.402 0.480 -1.712 1.00 96.56 97 SER A N 1
ATOM 780 C CA . SER A 1 97 ? -3.926 -0.799 -2.239 1.00 96.56 97 SER A CA 1
ATOM 781 C C . SER A 1 97 ? -3.749 -0.749 -3.759 1.00 96.56 97 SER A C 1
ATOM 783 O O . SER A 1 97 ? -2.678 -1.082 -4.260 1.00 96.56 97 SER A O 1
ATOM 785 N N . GLU A 1 98 ? -4.756 -0.265 -4.492 1.00 96.62 98 GLU A N 1
ATOM 786 C CA . GLU A 1 98 ? -4.693 -0.122 -5.954 1.00 96.62 98 GLU A CA 1
ATOM 787 C C . GLU A 1 98 ? -3.560 0.810 -6.400 1.00 96.62 98 GLU A C 1
ATOM 789 O O . GLU A 1 98 ? -2.820 0.507 -7.343 1.00 96.62 98 GLU A O 1
ATOM 794 N N . PHE A 1 99 ? -3.394 1.937 -5.699 1.00 97.12 99 PHE A N 1
ATOM 795 C CA . PHE A 1 99 ? -2.311 2.879 -5.961 1.00 97.12 99 PHE A CA 1
ATOM 796 C C . PHE A 1 99 ? -0.933 2.248 -5.735 1.00 97.12 99 PHE A C 1
ATOM 798 O O . PHE A 1 99 ? -0.071 2.389 -6.602 1.00 97.12 99 PHE A O 1
ATOM 805 N N . ILE A 1 100 ? -0.723 1.556 -4.608 1.00 97.19 100 ILE A N 1
ATOM 806 C CA . ILE A 1 100 ? 0.549 0.893 -4.282 1.00 97.19 100 ILE A CA 1
ATOM 807 C C . ILE A 1 100 ? 0.907 -0.103 -5.385 1.00 97.19 100 ILE A C 1
ATOM 809 O O . ILE A 1 100 ? 1.972 0.017 -5.988 1.00 97.19 100 ILE A O 1
ATOM 813 N N . THR A 1 101 ? -0.010 -1.018 -5.716 1.00 95.19 101 THR A N 1
ATOM 814 C CA . THR A 1 101 ? 0.214 -2.035 -6.751 1.00 95.19 101 THR A CA 1
ATOM 815 C C . THR A 1 101 ? 0.545 -1.402 -8.102 1.00 95.19 101 THR A C 1
ATOM 817 O O . THR A 1 101 ? 1.484 -1.826 -8.778 1.00 95.19 101 THR A O 1
ATOM 820 N N . SER A 1 102 ? -0.180 -0.349 -8.489 1.00 96.25 102 SER A N 1
ATOM 821 C CA . SER A 1 102 ? 0.064 0.362 -9.748 1.00 96.25 102 SER A CA 1
ATOM 822 C C . SER A 1 102 ? 1.422 1.073 -9.763 1.00 96.25 102 SER A C 1
ATOM 824 O O . SER A 1 102 ? 2.130 1.040 -10.771 1.00 96.25 102 SER A O 1
ATOM 826 N N . ALA A 1 103 ? 1.801 1.712 -8.653 1.00 96.31 103 ALA A N 1
ATOM 827 C CA . ALA A 1 103 ? 3.062 2.435 -8.523 1.00 96.31 103 ALA A CA 1
ATOM 828 C C . ALA A 1 103 ? 4.272 1.491 -8.554 1.00 96.31 103 ALA A C 1
ATOM 830 O O . ALA A 1 103 ? 5.244 1.783 -9.261 1.00 96.31 103 ALA A O 1
ATOM 831 N N . THR A 1 104 ? 4.209 0.352 -7.856 1.00 94.19 104 THR A N 1
ATOM 832 C CA . THR A 1 104 ? 5.280 -0.652 -7.900 1.00 94.19 104 THR A CA 1
ATOM 833 C C . THR A 1 104 ? 5.385 -1.293 -9.269 1.00 94.19 104 THR A C 1
ATOM 835 O O . THR A 1 104 ? 6.482 -1.331 -9.829 1.00 94.19 104 THR A O 1
ATOM 838 N N . LYS A 1 105 ? 4.263 -1.744 -9.845 1.00 95.19 105 LYS A N 1
ATOM 839 C CA . LYS A 1 105 ? 4.259 -2.366 -11.174 1.00 95.19 105 LYS A CA 1
ATOM 840 C C . LYS A 1 105 ? 4.914 -1.452 -12.208 1.00 95.19 105 LYS A C 1
ATOM 842 O O . LYS A 1 105 ? 5.853 -1.869 -12.878 1.00 95.19 105 LYS A O 1
ATOM 847 N N . PHE A 1 106 ? 4.490 -0.188 -12.252 1.00 94.00 106 PHE A N 1
ATOM 848 C CA . PHE A 1 106 ? 5.084 0.813 -13.136 1.00 94.00 106 PHE A CA 1
ATOM 849 C C . PHE A 1 106 ? 6.592 0.963 -12.918 1.00 94.00 106 PHE A C 1
ATOM 851 O O . PHE A 1 106 ? 7.344 1.015 -13.886 1.00 94.00 106 PHE A O 1
ATOM 858 N N . SER A 1 107 ? 7.040 1.060 -11.664 1.00 92.75 107 SER A N 1
ATOM 859 C CA . SER A 1 107 ? 8.454 1.316 -11.361 1.00 92.75 107 SER A CA 1
ATOM 860 C C . SER A 1 107 ? 9.342 0.133 -11.751 1.00 92.75 107 SER A C 1
ATOM 862 O O . SER A 1 107 ? 10.400 0.337 -12.346 1.00 92.75 107 SER A O 1
ATOM 864 N N . LYS A 1 108 ? 8.871 -1.097 -11.511 1.00 92.25 108 LYS A N 1
ATOM 865 C CA . LYS A 1 108 ? 9.566 -2.330 -11.895 1.00 92.25 108 LYS A CA 1
ATOM 866 C C . LYS A 1 108 ? 9.664 -2.483 -13.413 1.00 92.25 108 LYS A C 1
ATOM 868 O O . LYS A 1 108 ? 10.764 -2.651 -13.928 1.00 92.25 108 LYS A O 1
ATOM 873 N N . GLU A 1 109 ? 8.534 -2.382 -14.113 1.00 93.31 109 GLU A N 1
ATOM 874 C CA . GLU A 1 109 ? 8.487 -2.493 -15.579 1.00 93.31 109 GLU A CA 1
ATOM 875 C C . GLU A 1 109 ? 9.338 -1.409 -16.244 1.00 93.31 109 GLU A C 1
ATOM 877 O O . GLU A 1 109 ? 10.024 -1.658 -17.234 1.00 93.31 109 GLU A O 1
ATOM 882 N N . TYR A 1 110 ? 9.333 -0.197 -15.684 1.00 89.94 110 TYR A N 1
ATOM 883 C CA . TYR A 1 110 ? 10.103 0.898 -16.247 1.00 89.94 110 TYR A CA 1
ATOM 884 C C . TYR A 1 110 ? 11.616 0.733 -16.057 1.00 89.94 110 TYR A C 1
ATOM 886 O O . TYR A 1 110 ? 12.379 1.030 -16.976 1.00 89.94 110 TYR A O 1
ATOM 894 N N . LEU A 1 111 ? 12.059 0.248 -14.895 1.00 89.56 111 LEU A N 1
ATOM 895 C CA . LEU A 1 111 ? 13.477 -0.020 -14.658 1.00 89.56 111 LEU A CA 1
ATOM 896 C C . LEU A 1 111 ? 14.009 -1.106 -15.605 1.00 89.56 111 LEU A C 1
ATOM 898 O O . LEU A 1 111 ? 15.079 -0.943 -16.187 1.00 89.56 111 LEU A O 1
ATOM 902 N N . GLU A 1 112 ? 13.237 -2.176 -15.800 1.00 90.75 112 GLU A N 1
ATOM 903 C CA . GLU A 1 112 ? 13.561 -3.240 -16.755 1.00 90.75 112 GLU A CA 1
ATOM 904 C C . GLU A 1 112 ? 13.643 -2.703 -18.191 1.00 90.75 112 GLU A C 1
ATOM 906 O O . GLU A 1 112 ? 14.627 -2.944 -18.890 1.00 90.75 112 GLU A O 1
ATOM 911 N N . TYR A 1 113 ? 12.667 -1.887 -18.599 1.00 88.75 113 TYR A N 1
ATOM 912 C CA . TYR A 1 113 ? 12.670 -1.232 -19.906 1.00 88.75 113 TYR A CA 1
ATOM 913 C C . TYR A 1 113 ? 13.926 -0.383 -20.144 1.00 88.75 113 TYR A C 1
ATOM 915 O O . TYR A 1 113 ? 14.502 -0.446 -21.231 1.00 88.75 113 TYR A O 1
ATOM 923 N N . ILE A 1 114 ? 14.364 0.409 -19.158 1.00 86.69 114 ILE A N 1
ATOM 924 C CA . ILE A 1 114 ? 15.569 1.241 -19.296 1.00 86.69 114 ILE A CA 1
ATOM 925 C C . ILE A 1 114 ? 16.812 0.387 -19.491 1.00 86.69 114 ILE A C 1
ATOM 927 O O . ILE A 1 114 ? 17.623 0.720 -20.355 1.00 86.69 114 ILE A O 1
ATOM 931 N N . ASN A 1 115 ? 16.981 -0.660 -18.682 1.00 85.19 115 ASN A N 1
ATOM 932 C CA . ASN A 1 115 ? 18.162 -1.516 -18.767 1.00 85.19 115 ASN A CA 1
ATOM 933 C C . ASN A 1 115 ? 18.244 -2.144 -20.16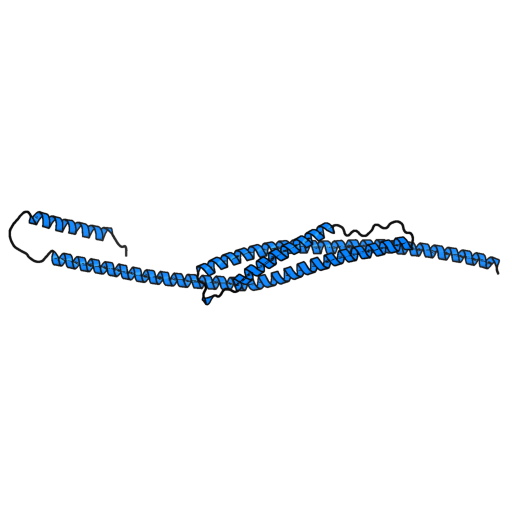3 1.00 85.19 115 ASN A C 1
ATOM 935 O O . ASN A 1 115 ? 19.228 -1.936 -20.868 1.00 85.19 115 ASN A O 1
ATOM 939 N N . ASN A 1 116 ? 17.145 -2.746 -20.624 1.00 86.44 116 ASN A N 1
ATOM 940 C CA . ASN A 1 116 ? 17.074 -3.359 -21.951 1.00 86.44 116 ASN A CA 1
ATOM 941 C C . ASN A 1 116 ? 17.293 -2.338 -23.083 1.00 86.44 116 ASN A C 1
ATOM 943 O O . ASN A 1 116 ? 17.991 -2.620 -24.053 1.00 86.44 116 ASN A O 1
ATOM 947 N N . SER A 1 117 ? 16.720 -1.134 -22.959 1.00 83.81 117 SER A N 1
ATOM 948 C CA . SER A 1 117 ? 16.885 -0.070 -23.962 1.00 83.81 117 SER A CA 1
ATOM 949 C C . SER A 1 117 ? 18.316 0.468 -24.005 1.00 83.81 117 SER A C 1
ATOM 951 O O . SER A 1 117 ? 18.810 0.818 -25.073 1.00 83.81 117 SER A O 1
ATOM 953 N N . THR A 1 118 ? 18.982 0.552 -22.851 1.00 85.00 118 THR A N 1
ATOM 954 C CA . THR A 1 118 ? 20.370 1.019 -22.743 1.00 85.00 118 THR A CA 1
ATOM 955 C C . THR A 1 118 ? 21.324 0.020 -23.381 1.00 85.00 118 THR A C 1
ATOM 957 O O . THR A 1 118 ? 22.191 0.431 -24.152 1.00 85.00 118 THR A O 1
ATOM 960 N N . ASP A 1 119 ? 21.140 -1.269 -23.100 1.00 85.31 119 ASP A N 1
ATOM 961 C CA . ASP A 1 119 ? 21.956 -2.342 -23.670 1.00 85.31 119 ASP A CA 1
ATOM 962 C C . ASP A 1 119 ? 21.778 -2.400 -25.191 1.00 85.31 119 ASP A C 1
ATOM 964 O O . ASP A 1 119 ? 22.755 -2.272 -25.926 1.00 85.31 119 ASP A O 1
ATOM 968 N N . SER A 1 120 ? 20.528 -2.426 -25.669 1.00 85.94 120 SER A N 1
ATOM 969 C CA . SER A 1 120 ? 20.221 -2.427 -27.106 1.00 85.94 120 SER A CA 1
ATOM 970 C C . SER A 1 120 ? 20.816 -1.222 -27.841 1.00 85.94 120 SER A C 1
ATOM 972 O O . SER A 1 120 ? 21.404 -1.380 -28.906 1.00 85.94 120 SER A O 1
ATOM 974 N N . LEU A 1 121 ? 20.692 -0.010 -27.285 1.00 84.81 121 LEU A N 1
ATOM 975 C CA . LEU A 1 121 ? 21.235 1.195 -27.918 1.00 84.81 121 LEU A CA 1
ATOM 976 C C . LEU A 1 121 ? 22.770 1.170 -27.966 1.00 84.81 121 LEU A C 1
ATOM 978 O O . LEU A 1 121 ? 23.373 1.670 -28.913 1.00 84.81 121 LEU A O 1
ATOM 982 N N . ASN A 1 122 ? 23.411 0.599 -26.947 1.00 86.38 122 ASN A N 1
ATOM 983 C CA . ASN A 1 122 ? 24.860 0.440 -26.922 1.00 86.38 122 ASN A CA 1
ATOM 984 C C . ASN A 1 122 ? 25.347 -0.607 -27.930 1.00 86.38 122 ASN A C 1
ATOM 986 O O . ASN A 1 122 ? 26.361 -0.362 -28.583 1.00 86.38 122 ASN A O 1
ATOM 990 N N . ASP A 1 123 ? 24.613 -1.704 -28.110 1.00 86.19 123 ASP A N 1
ATOM 991 C CA . ASP A 1 123 ? 24.912 -2.726 -29.121 1.00 86.19 123 ASP A CA 1
ATOM 992 C C . ASP A 1 123 ? 24.777 -2.173 -30.551 1.00 86.19 123 ASP A C 1
ATOM 994 O O . ASP A 1 123 ? 25.627 -2.432 -31.414 1.00 86.19 123 ASP A O 1
ATOM 998 N N . ASP A 1 124 ? 23.756 -1.347 -30.801 1.00 83.06 124 ASP A N 1
ATOM 999 C CA . ASP A 1 124 ? 23.581 -0.651 -32.080 1.00 83.06 124 ASP A CA 1
ATOM 1000 C C . ASP A 1 124 ? 24.750 0.308 -32.356 1.00 83.06 124 ASP A C 1
ATOM 1002 O O . ASP A 1 124 ? 25.303 0.328 -33.461 1.00 83.06 124 ASP A O 1
ATOM 1006 N N . ILE A 1 125 ? 25.178 1.073 -31.345 1.00 82.69 125 ILE A N 1
ATOM 1007 C CA . ILE A 1 125 ? 26.345 1.962 -31.441 1.00 82.69 125 ILE A CA 1
ATOM 1008 C C . ILE A 1 125 ? 27.616 1.162 -31.762 1.00 82.69 125 ILE A C 1
ATOM 1010 O O . ILE A 1 125 ? 28.363 1.550 -32.667 1.00 82.69 125 ILE A O 1
ATOM 1014 N N . ASP A 1 126 ? 27.861 0.053 -31.063 1.00 84.62 126 ASP A N 1
ATOM 1015 C CA . ASP A 1 126 ? 29.041 -0.797 -31.272 1.00 84.62 126 ASP A CA 1
ATOM 1016 C C . ASP A 1 126 ? 29.044 -1.412 -32.686 1.00 84.62 126 ASP A C 1
ATOM 1018 O O . ASP A 1 126 ? 30.077 -1.438 -33.371 1.00 84.62 126 ASP A O 1
ATOM 1022 N N . THR A 1 127 ? 27.873 -1.830 -33.175 1.00 84.75 127 THR A N 1
ATOM 1023 C CA . THR A 1 127 ? 27.690 -2.363 -34.533 1.00 84.75 127 THR A CA 1
ATOM 1024 C C . THR A 1 127 ? 28.004 -1.311 -35.598 1.00 84.75 127 THR A C 1
ATOM 1026 O O . THR A 1 127 ? 28.728 -1.592 -36.561 1.00 84.75 127 THR A O 1
ATOM 1029 N N . LEU A 1 128 ? 27.501 -0.082 -35.431 1.00 78.38 128 LEU A N 1
ATOM 1030 C CA . LEU A 1 128 ? 27.752 1.017 -36.367 1.00 78.38 128 LEU A CA 1
ATOM 1031 C C . LEU A 1 128 ? 29.228 1.413 -36.408 1.00 78.38 128 LEU A C 1
ATOM 1033 O O . LEU A 1 128 ? 29.778 1.609 -37.495 1.00 78.38 128 LEU A O 1
ATOM 1037 N N . GLN A 1 129 ? 29.883 1.478 -35.248 1.00 79.88 129 GLN A N 1
ATOM 1038 C CA . GLN A 1 129 ? 31.313 1.775 -35.160 1.00 79.88 129 GLN A CA 1
ATOM 1039 C C . GLN A 1 129 ? 32.155 0.711 -35.860 1.00 79.88 129 GLN A C 1
ATOM 1041 O O . GLN A 1 129 ? 33.016 1.051 -36.670 1.00 79.88 129 GLN A O 1
ATOM 1046 N N . THR A 1 130 ? 31.867 -0.567 -35.603 1.00 84.25 130 THR A N 1
ATOM 1047 C CA . THR A 1 130 ? 32.619 -1.688 -36.180 1.00 84.25 130 THR A CA 1
ATOM 1048 C C . THR A 1 130 ? 32.466 -1.747 -37.700 1.00 84.25 130 THR A C 1
ATOM 1050 O O . THR A 1 130 ? 33.450 -1.911 -38.419 1.00 84.25 130 THR A O 1
ATOM 1053 N N . LYS A 1 131 ? 31.239 -1.591 -38.217 1.00 82.69 131 LYS A N 1
ATOM 1054 C CA . LYS A 1 131 ? 30.951 -1.763 -39.650 1.00 82.69 131 LYS A CA 1
ATOM 1055 C C . LYS A 1 131 ? 31.526 -0.652 -40.527 1.00 82.69 131 LYS A C 1
ATOM 1057 O O . LYS A 1 131 ? 31.893 -0.908 -41.672 1.00 82.69 131 LYS A O 1
ATOM 1062 N N . TYR A 1 132 ? 31.569 0.573 -40.018 1.00 74.56 132 TYR A N 1
ATOM 1063 C CA . TYR A 1 132 ? 31.930 1.748 -40.811 1.00 74.56 132 TYR A CA 1
ATOM 1064 C C . TYR A 1 132 ? 33.204 2.451 -40.328 1.00 74.56 132 TYR A C 1
ATOM 1066 O O . TYR A 1 132 ? 33.574 3.482 -40.887 1.00 74.56 132 TYR A O 1
ATOM 1074 N N . ASN A 1 133 ? 33.895 1.875 -39.338 1.00 69.69 133 ASN A N 1
ATOM 1075 C CA . ASN A 1 133 ? 35.163 2.361 -38.798 1.00 69.69 133 ASN A CA 1
ATOM 1076 C C . ASN A 1 133 ? 35.095 3.829 -38.321 1.00 69.69 133 ASN A C 1
ATOM 1078 O O . ASN A 1 133 ? 35.986 4.631 -38.607 1.00 69.69 133 ASN A O 1
ATOM 1082 N N . PHE A 1 134 ? 34.006 4.204 -37.636 1.00 67.19 134 PHE A N 1
ATOM 1083 C CA . PHE A 1 134 ? 33.857 5.550 -37.066 1.00 67.19 134 PHE A CA 1
ATOM 1084 C C . PHE A 1 134 ? 34.698 5.740 -35.805 1.00 67.19 134 PHE A C 1
ATOM 1086 O O . PHE A 1 134 ? 34.931 4.802 -35.044 1.00 67.19 134 PHE A O 1
ATOM 1093 N N . ASN A 1 135 ? 35.079 6.994 -35.535 1.00 63.72 135 ASN A N 1
ATOM 1094 C CA . ASN A 1 135 ? 35.613 7.387 -34.231 1.00 63.72 135 ASN A CA 1
ATOM 1095 C C . ASN A 1 135 ? 34.624 7.011 -33.113 1.00 63.72 135 ASN A C 1
ATOM 1097 O O . ASN A 1 135 ? 33.409 7.101 -33.299 1.00 63.72 135 ASN A O 1
ATOM 1101 N N . GLN A 1 136 ? 35.151 6.627 -31.945 1.00 63.03 136 GLN A N 1
ATOM 1102 C CA . GLN A 1 136 ? 34.355 6.157 -30.807 1.00 63.03 136 GLN A CA 1
ATOM 1103 C C . GLN A 1 136 ? 33.239 7.150 -30.449 1.00 63.03 136 GLN A C 1
ATOM 1105 O O . GLN A 1 136 ? 33.471 8.222 -29.886 1.00 63.03 136 GLN A O 1
ATOM 1110 N N . THR A 1 137 ? 32.001 6.763 -30.740 1.00 67.00 137 THR A N 1
ATOM 1111 C CA . THR A 1 137 ? 30.816 7.419 -30.187 1.00 67.00 137 THR A CA 1
ATOM 1112 C C . THR A 1 137 ? 30.706 6.991 -28.741 1.00 67.00 137 THR A C 1
ATOM 1114 O O . THR A 1 137 ? 30.746 5.799 -28.438 1.00 67.00 137 THR A O 1
ATOM 1117 N N . LYS A 1 138 ? 30.555 7.950 -27.827 1.00 74.12 138 LYS A N 1
ATOM 1118 C CA . LYS A 1 138 ? 30.324 7.612 -26.423 1.00 74.12 138 LYS A CA 1
ATOM 1119 C C . LYS A 1 138 ? 29.035 6.799 -26.307 1.00 74.12 138 LYS A C 1
ATOM 1121 O O . LYS A 1 138 ? 27.982 7.282 -26.734 1.00 74.12 138 LYS A O 1
ATOM 1126 N N . LYS A 1 139 ? 29.147 5.619 -25.691 1.00 76.94 139 LYS A N 1
ATOM 1127 C CA . LYS A 1 139 ? 28.021 4.762 -25.308 1.00 76.94 139 LYS A CA 1
ATOM 1128 C C . LYS A 1 139 ? 26.938 5.569 -24.591 1.00 76.94 139 LYS A C 1
ATOM 1130 O O . LYS A 1 139 ? 27.232 6.541 -23.884 1.00 76.94 139 LYS A O 1
ATOM 1135 N N . HIS A 1 140 ? 25.684 5.177 -24.785 1.00 76.44 140 HIS A N 1
ATOM 1136 C CA . HIS A 1 140 ? 24.595 5.667 -23.964 1.00 76.44 140 HIS A CA 1
ATOM 1137 C C . HIS A 1 140 ? 24.826 5.213 -22.523 1.00 76.44 140 HIS A C 1
ATOM 1139 O O . HIS A 1 140 ? 24.911 4.024 -22.217 1.00 76.44 140 HIS A O 1
ATOM 1145 N N . MET A 1 141 ? 24.928 6.188 -21.630 1.00 70.44 141 MET A N 1
ATOM 1146 C CA . MET A 1 141 ? 24.858 5.962 -20.200 1.00 70.44 141 MET A CA 1
ATOM 1147 C C . MET A 1 141 ? 23.572 6.621 -19.741 1.00 70.44 141 MET A C 1
ATOM 1149 O O . MET A 1 141 ? 23.458 7.849 -19.755 1.00 70.44 141 MET A O 1
ATOM 1153 N N . ALA A 1 142 ? 22.599 5.813 -19.338 1.00 64.00 142 ALA A N 1
ATOM 1154 C CA . ALA A 1 142 ? 21.464 6.340 -18.612 1.00 64.00 142 ALA A CA 1
ATOM 1155 C C . ALA A 1 142 ? 21.999 6.885 -17.279 1.00 64.00 142 ALA A C 1
ATOM 1157 O O . ALA A 1 142 ? 22.371 6.143 -16.365 1.00 64.00 142 ALA A O 1
ATOM 1158 N N . SER A 1 143 ? 22.128 8.213 -17.222 1.00 66.94 143 SER A N 1
ATOM 1159 C CA . SER A 1 143 ? 22.572 8.938 -16.035 1.00 66.94 143 SER A CA 1
ATOM 1160 C C . SER A 1 143 ? 21.786 8.444 -14.823 1.00 66.94 143 SER A C 1
ATOM 1162 O O . SER A 1 143 ? 20.593 8.200 -14.934 1.00 66.94 143 SER A O 1
ATOM 1164 N N . ASN A 1 144 ? 22.427 8.275 -13.670 1.00 75.88 144 ASN A N 1
ATOM 1165 C CA . ASN A 1 144 ? 21.747 7.943 -12.415 1.00 75.88 144 ASN A CA 1
ATOM 1166 C C . ASN A 1 144 ? 20.984 6.592 -12.363 1.00 75.88 144 ASN A C 1
ATOM 1168 O O . ASN A 1 144 ? 20.145 6.432 -11.472 1.00 75.88 144 ASN A O 1
ATOM 1172 N N . ILE A 1 145 ? 21.304 5.588 -13.207 1.00 81.69 145 ILE A N 1
ATOM 1173 C CA . ILE A 1 145 ? 20.729 4.218 -13.104 1.00 81.69 145 ILE A CA 1
ATOM 1174 C C . ILE A 1 145 ? 20.839 3.637 -11.679 1.00 81.69 145 ILE A C 1
ATOM 1176 O O . ILE A 1 145 ? 19.911 3.003 -11.173 1.00 81.69 145 ILE A O 1
ATOM 1180 N N . ALA A 1 146 ? 21.962 3.864 -10.994 1.00 85.88 146 ALA A N 1
ATOM 1181 C CA . ALA A 1 146 ? 22.154 3.365 -9.633 1.00 85.88 146 ALA A CA 1
ATOM 1182 C C . ALA A 1 146 ? 21.168 4.008 -8.639 1.00 85.88 146 ALA A C 1
ATOM 1184 O O . ALA A 1 146 ? 20.576 3.317 -7.809 1.00 85.88 146 ALA A O 1
ATOM 1185 N N . HIS A 1 147 ? 20.937 5.320 -8.759 1.00 87.12 147 HIS A N 1
ATOM 1186 C CA . HIS A 1 147 ? 19.996 6.042 -7.902 1.00 87.12 147 HIS A CA 1
ATOM 1187 C C . HIS A 1 147 ? 18.560 5.575 -8.123 1.00 87.12 147 HIS A C 1
ATOM 1189 O O . HIS A 1 147 ? 17.859 5.313 -7.148 1.00 87.12 147 HIS A O 1
ATOM 1195 N N . ILE A 1 148 ? 18.136 5.407 -9.380 1.00 89.25 148 ILE A N 1
ATOM 1196 C CA . ILE A 1 148 ? 16.782 4.924 -9.669 1.00 89.25 148 ILE A CA 1
ATOM 1197 C C . ILE A 1 148 ? 16.585 3.472 -9.228 1.00 89.25 148 ILE A C 1
ATOM 1199 O O . ILE A 1 148 ? 15.521 3.127 -8.727 1.00 89.25 148 ILE A O 1
ATOM 1203 N N . THR A 1 149 ? 17.617 2.633 -9.349 1.00 90.56 149 THR A N 1
ATOM 1204 C CA . THR A 1 149 ? 17.577 1.251 -8.858 1.00 90.56 149 THR A CA 1
ATOM 1205 C C . THR A 1 149 ? 17.374 1.241 -7.345 1.00 90.56 149 THR A C 1
ATOM 1207 O O . THR A 1 149 ? 16.536 0.502 -6.834 1.00 90.56 149 THR A O 1
ATOM 1210 N N . ASN A 1 150 ? 18.074 2.121 -6.624 1.00 92.75 150 ASN A N 1
ATOM 1211 C CA . ASN A 1 150 ? 17.907 2.268 -5.183 1.00 92.75 150 ASN A CA 1
ATOM 1212 C C . ASN A 1 150 ? 16.528 2.828 -4.791 1.00 92.75 150 ASN A C 1
ATOM 1214 O O . ASN A 1 150 ? 15.912 2.330 -3.848 1.00 92.75 150 ASN A O 1
ATOM 1218 N N . ASP A 1 151 ? 16.018 3.832 -5.513 1.00 93.44 151 ASP A N 1
ATOM 1219 C CA . ASP A 1 151 ? 14.663 4.358 -5.301 1.00 93.44 151 ASP A CA 1
ATOM 1220 C C . ASP A 1 151 ? 13.599 3.274 -5.579 1.00 93.44 151 ASP A C 1
ATOM 1222 O O . ASP A 1 151 ? 12.634 3.160 -4.824 1.00 93.44 151 ASP A O 1
ATOM 1226 N N . ASN A 1 152 ? 13.789 2.430 -6.601 1.00 93.00 152 ASN A N 1
ATOM 1227 C CA . ASN A 1 152 ? 12.899 1.306 -6.910 1.00 93.00 152 ASN A CA 1
ATOM 1228 C C . ASN A 1 152 ? 12.936 0.221 -5.821 1.00 93.00 152 ASN A C 1
ATOM 1230 O O . ASN A 1 152 ? 11.887 -0.236 -5.372 1.00 93.00 152 ASN A O 1
ATOM 1234 N N . ASN A 1 153 ? 14.123 -0.144 -5.331 1.00 93.38 153 ASN A N 1
ATOM 1235 C CA . ASN A 1 153 ? 14.259 -1.070 -4.202 1.00 93.38 153 ASN A CA 1
ATOM 1236 C C . ASN A 1 153 ? 13.597 -0.505 -2.937 1.00 93.38 153 ASN A C 1
ATOM 1238 O O . ASN A 1 153 ? 12.864 -1.210 -2.248 1.00 93.38 153 ASN A O 1
ATOM 1242 N N . SER A 1 154 ? 13.781 0.792 -2.674 1.00 95.44 154 SER A N 1
ATOM 1243 C CA . SER A 1 154 ? 13.118 1.485 -1.564 1.00 95.44 154 SER A CA 1
ATOM 1244 C C . SER A 1 154 ? 11.595 1.469 -1.710 1.00 95.44 154 SER A C 1
ATOM 1246 O O . SER A 1 154 ? 10.880 1.334 -0.719 1.00 95.44 154 SER A O 1
ATOM 1248 N N . LEU A 1 155 ? 11.084 1.581 -2.940 1.00 95.69 155 LEU A N 1
ATOM 1249 C CA . LEU A 1 155 ? 9.654 1.514 -3.228 1.00 95.69 155 LEU A CA 1
ATOM 1250 C C . LEU A 1 155 ? 9.095 0.112 -2.949 1.00 95.69 155 LEU A C 1
ATOM 1252 O O . LEU A 1 155 ? 8.047 0.011 -2.318 1.00 95.69 155 LEU A O 1
ATOM 1256 N N . ILE A 1 156 ? 9.816 -0.947 -3.333 1.00 93.31 156 ILE A N 1
ATOM 1257 C CA . ILE A 1 156 ? 9.449 -2.346 -3.044 1.00 93.31 156 ILE A CA 1
ATOM 1258 C C . ILE A 1 156 ? 9.398 -2.605 -1.531 1.00 93.31 156 ILE A C 1
ATOM 1260 O O . ILE A 1 156 ? 8.457 -3.227 -1.038 1.00 93.31 156 ILE A O 1
ATOM 1264 N N . GLU A 1 157 ? 10.372 -2.109 -0.766 1.00 95.12 157 GLU A N 1
ATOM 1265 C CA . GLU A 1 157 ? 10.343 -2.254 0.695 1.00 95.12 157 GLU A CA 1
ATOM 1266 C C . GLU A 1 157 ? 9.170 -1.484 1.318 1.00 95.12 157 GLU A C 1
ATOM 1268 O O . GLU A 1 157 ? 8.453 -2.013 2.172 1.00 95.12 157 GLU A O 1
ATOM 1273 N N . LYS A 1 158 ? 8.891 -0.266 0.837 1.00 95.88 158 LYS A N 1
ATOM 1274 C CA . LYS A 1 158 ? 7.743 0.519 1.310 1.00 95.88 158 LYS A CA 1
ATOM 1275 C C . LYS A 1 158 ? 6.397 -0.100 0.941 1.00 95.88 158 LYS A C 1
ATOM 1277 O O . LYS A 1 158 ? 5.458 0.007 1.728 1.00 95.88 158 LYS A O 1
ATOM 1282 N N . GLU A 1 159 ? 6.296 -0.774 -0.200 1.00 96.44 159 GLU A N 1
ATOM 1283 C CA . GLU A 1 159 ? 5.127 -1.581 -0.548 1.00 96.44 159 GLU A CA 1
ATOM 1284 C C . GLU A 1 159 ? 4.909 -2.707 0.466 1.00 96.44 159 GLU A C 1
ATOM 1286 O O . GLU A 1 159 ? 3.794 -2.845 0.967 1.00 96.44 159 GLU A O 1
ATOM 1291 N N . LYS A 1 160 ? 5.949 -3.475 0.821 1.00 95.56 160 LYS A N 1
ATOM 1292 C CA . LYS A 1 160 ? 5.828 -4.561 1.811 1.00 95.56 160 LYS A CA 1
ATOM 1293 C C . LYS A 1 160 ? 5.315 -4.041 3.156 1.00 95.56 160 LYS A C 1
ATOM 1295 O O . LYS A 1 160 ? 4.383 -4.614 3.723 1.00 95.56 160 LYS A O 1
ATOM 1300 N N . GLU A 1 161 ? 5.876 -2.930 3.640 1.00 95.19 161 GLU A N 1
ATOM 1301 C CA . GLU A 1 161 ? 5.419 -2.259 4.866 1.00 95.19 161 GLU A CA 1
ATOM 1302 C C . GLU A 1 161 ? 3.942 -1.829 4.772 1.00 95.19 161 GLU A C 1
ATOM 1304 O O . GLU A 1 161 ? 3.153 -2.037 5.704 1.00 95.19 161 GLU A O 1
ATOM 1309 N N . ALA A 1 162 ? 3.548 -1.240 3.639 1.00 97.50 162 ALA A N 1
ATOM 1310 C CA . ALA A 1 162 ? 2.189 -0.763 3.418 1.00 97.50 162 ALA A CA 1
ATOM 1311 C C . ALA A 1 162 ? 1.182 -1.920 3.328 1.00 97.50 162 ALA A C 1
ATOM 1313 O O . ALA A 1 162 ? 0.139 -1.862 3.978 1.00 97.50 162 ALA A O 1
ATOM 1314 N N . ILE A 1 163 ? 1.511 -2.996 2.605 1.00 96.56 163 ILE A N 1
ATOM 1315 C CA . ILE A 1 163 ? 0.684 -4.207 2.497 1.00 96.56 163 ILE A CA 1
ATOM 1316 C C . ILE A 1 163 ? 0.497 -4.850 3.871 1.00 96.56 163 ILE A C 1
ATOM 1318 O O . ILE A 1 163 ? -0.625 -5.195 4.242 1.00 96.56 163 ILE A O 1
ATOM 1322 N N . GLN A 1 164 ? 1.561 -4.959 4.671 1.00 96.62 164 GLN A N 1
ATOM 1323 C CA . GLN A 1 164 ? 1.447 -5.494 6.027 1.00 96.62 164 GLN A CA 1
ATOM 1324 C C . GLN A 1 164 ? 0.501 -4.646 6.890 1.00 96.62 164 GLN A C 1
ATOM 1326 O O . GLN A 1 164 ? -0.333 -5.179 7.627 1.00 96.62 164 GLN A O 1
ATOM 1331 N N . THR A 1 165 ? 0.590 -3.323 6.768 1.00 97.25 165 THR A N 1
ATOM 1332 C CA . THR A 1 165 ? -0.290 -2.393 7.485 1.00 97.25 165 THR A CA 1
ATOM 1333 C C . THR A 1 165 ? -1.747 -2.507 7.018 1.00 97.25 165 THR A C 1
ATOM 1335 O O . THR A 1 165 ? -2.657 -2.523 7.849 1.00 97.25 165 THR A O 1
ATOM 1338 N N . ILE A 1 166 ? -1.984 -2.659 5.711 1.00 97.50 166 ILE A N 1
ATOM 1339 C CA . ILE A 1 166 ? -3.310 -2.909 5.124 1.00 97.50 166 ILE A CA 1
ATOM 1340 C C . ILE A 1 166 ? -3.902 -4.223 5.643 1.00 97.50 166 ILE A C 1
ATOM 1342 O O . ILE A 1 166 ? -5.073 -4.262 6.022 1.00 97.50 166 ILE A O 1
ATOM 1346 N N . ASN A 1 167 ? -3.101 -5.285 5.724 1.00 96.12 167 ASN A N 1
ATOM 1347 C CA . ASN A 1 167 ? -3.542 -6.573 6.258 1.00 96.12 167 ASN A CA 1
ATOM 1348 C C . ASN A 1 167 ? -3.947 -6.461 7.733 1.00 96.12 167 ASN A C 1
ATOM 1350 O O . ASN A 1 167 ? -4.982 -6.998 8.132 1.00 96.12 167 ASN A O 1
ATOM 1354 N N . ASN A 1 168 ? -3.176 -5.726 8.540 1.00 95.81 168 ASN A N 1
ATOM 1355 C CA . ASN A 1 168 ? -3.520 -5.463 9.939 1.00 95.81 168 ASN A CA 1
ATOM 1356 C C . ASN A 1 168 ? -4.834 -4.673 10.067 1.00 95.81 168 ASN A C 1
ATOM 1358 O O . ASN A 1 168 ? -5.686 -5.042 10.872 1.00 95.81 168 ASN A O 1
ATOM 1362 N N . LEU A 1 169 ? -5.042 -3.640 9.242 1.00 96.19 169 LEU A N 1
ATOM 1363 C CA . LEU A 1 169 ? -6.309 -2.896 9.194 1.00 96.19 169 LEU A CA 1
ATOM 1364 C C . LEU A 1 169 ? -7.483 -3.787 8.781 1.00 96.19 169 LEU A C 1
ATOM 1366 O O . LEU A 1 169 ? -8.535 -3.755 9.411 1.00 96.19 169 LEU A O 1
ATOM 1370 N N . THR A 1 170 ? -7.291 -4.623 7.764 1.00 94.69 170 THR A N 1
ATOM 1371 C CA . THR A 1 170 ? -8.340 -5.504 7.239 1.00 94.69 170 THR A CA 1
ATOM 1372 C C . THR A 1 170 ? -8.803 -6.516 8.285 1.00 94.69 170 THR A C 1
ATOM 1374 O O . THR A 1 170 ? -10.003 -6.736 8.419 1.00 94.69 170 THR A O 1
ATOM 1377 N N . LYS A 1 171 ? -7.883 -7.062 9.095 1.00 93.25 171 LYS A N 1
ATOM 1378 C CA . LYS A 1 171 ? -8.229 -7.923 10.241 1.00 93.25 171 LYS A CA 1
ATOM 1379 C C . LYS A 1 171 ? -9.088 -7.202 11.279 1.00 93.25 171 LYS A C 1
ATOM 1381 O O . LYS A 1 171 ? -9.982 -7.807 11.863 1.00 93.25 171 LYS A O 1
ATOM 1386 N N . LEU A 1 172 ? -8.832 -5.913 11.505 1.00 92.50 172 LEU A N 1
ATOM 1387 C CA . LEU A 1 172 ? -9.656 -5.109 12.406 1.00 92.50 172 LEU A CA 1
ATOM 1388 C C . LEU A 1 172 ? -11.047 -4.869 11.798 1.00 92.50 172 LEU A C 1
ATOM 1390 O O . LEU A 1 172 ? -12.037 -4.845 12.513 1.00 92.50 172 LEU A O 1
ATOM 1394 N N . PHE A 1 173 ? -11.194 -4.790 10.477 1.00 91.38 173 PHE A N 1
ATOM 1395 C CA . PHE A 1 173 ? -12.513 -4.598 9.860 1.00 91.38 173 PHE A CA 1
ATOM 1396 C C . PHE A 1 173 ? -13.465 -5.795 10.012 1.00 91.38 173 PHE A C 1
ATOM 1398 O O . PHE A 1 173 ? -14.671 -5.619 9.868 1.00 91.38 173 PHE A O 1
ATOM 1405 N N . THR A 1 174 ? -12.950 -6.993 10.298 1.00 84.56 174 THR A N 1
ATOM 1406 C CA . THR A 1 174 ? -13.717 -8.254 10.325 1.00 84.56 174 THR A CA 1
ATOM 1407 C C . THR A 1 174 ? -14.139 -8.714 11.724 1.00 84.56 174 THR A C 1
ATOM 1409 O O . THR A 1 174 ? -14.464 -9.884 11.908 1.00 84.56 174 THR A O 1
ATOM 1412 N N . ILE A 1 175 ? -14.100 -7.839 12.730 1.00 78.19 175 ILE A N 1
ATOM 1413 C CA . ILE A 1 175 ? -14.474 -8.204 14.104 1.00 78.19 175 ILE A CA 1
ATOM 1414 C C . ILE A 1 175 ? -15.986 -8.435 14.217 1.00 78.19 175 ILE A C 1
ATOM 1416 O O . ILE A 1 175 ? -16.782 -7.663 13.687 1.00 78.19 175 ILE A O 1
ATOM 1420 N N . ASP A 1 176 ? -16.370 -9.485 14.947 1.00 77.88 176 ASP A N 1
ATOM 1421 C CA . ASP A 1 176 ? -17.767 -9.781 15.258 1.00 77.88 176 ASP A CA 1
ATOM 1422 C C . ASP A 1 176 ? -18.347 -8.753 16.241 1.00 77.88 176 ASP A C 1
ATOM 1424 O O . ASP A 1 176 ? -18.053 -8.736 17.440 1.00 77.88 176 ASP A O 1
ATOM 1428 N N . PHE A 1 177 ? -19.202 -7.890 15.702 1.00 71.12 177 PHE A N 1
ATOM 1429 C CA . PHE A 1 177 ? -19.859 -6.807 16.422 1.00 71.12 177 PHE A CA 1
ATOM 1430 C C . PHE A 1 177 ? -20.826 -7.269 17.505 1.00 71.12 177 PHE A C 1
ATOM 1432 O O . PHE A 1 177 ? -21.019 -6.550 18.488 1.00 71.12 177 PHE A O 1
ATOM 1439 N N . GLN A 1 178 ? -21.454 -8.432 17.331 1.00 70.06 178 GLN A N 1
ATOM 1440 C CA . GLN A 1 178 ? -22.506 -8.882 18.241 1.00 70.06 178 GLN A CA 1
ATOM 1441 C C . GLN A 1 178 ? -21.922 -9.282 19.599 1.00 70.06 178 GLN A C 1
ATOM 1443 O O . GLN A 1 178 ? -22.526 -9.016 20.641 1.00 70.06 178 GLN A O 1
ATOM 1448 N N . ASN A 1 179 ? -20.696 -9.804 19.586 1.00 79.56 179 ASN A N 1
ATOM 1449 C CA . ASN A 1 179 ? -20.005 -10.316 20.765 1.00 79.56 179 ASN A CA 1
ATOM 1450 C C . ASN A 1 179 ? -18.950 -9.354 21.345 1.00 79.56 179 ASN A C 1
ATOM 1452 O O . ASN A 1 179 ? -18.371 -9.641 22.390 1.00 79.56 179 ASN A O 1
ATOM 1456 N N . ALA A 1 180 ? -18.711 -8.195 20.721 1.00 83.31 180 ALA A N 1
ATOM 1457 C CA . ALA A 1 180 ? -17.700 -7.247 21.186 1.00 83.31 180 ALA A CA 1
ATOM 1458 C C . ALA A 1 180 ? -18.135 -6.489 22.458 1.00 83.31 180 ALA A C 1
ATOM 1460 O O . ALA A 1 180 ? -19.226 -5.906 22.526 1.00 83.31 180 ALA A O 1
ATOM 1461 N N . ASP A 1 181 ? -17.261 -6.447 23.466 1.00 88.88 181 ASP A N 1
ATOM 1462 C CA . ASP A 1 181 ? -17.421 -5.569 24.627 1.00 88.88 181 ASP A CA 1
ATOM 1463 C C . ASP A 1 181 ? -16.914 -4.136 24.350 1.00 88.88 181 ASP A C 1
ATOM 1465 O O . ASP A 1 181 ? -16.248 -3.849 23.350 1.00 88.88 181 ASP A O 1
ATOM 1469 N N . ALA A 1 182 ? -17.245 -3.201 25.245 1.00 90.62 182 ALA A N 1
ATOM 1470 C CA . ALA A 1 182 ? -16.885 -1.793 25.090 1.00 90.62 182 ALA A CA 1
ATOM 1471 C C . ALA A 1 182 ? -15.361 -1.544 25.082 1.00 90.62 182 ALA A C 1
ATOM 1473 O O . ALA A 1 182 ? -14.886 -0.654 24.375 1.00 90.62 182 ALA A O 1
ATOM 1474 N N . ASN A 1 183 ? -14.578 -2.305 25.847 1.00 91.12 183 ASN A N 1
ATOM 1475 C CA . ASN A 1 183 ? -13.127 -2.134 25.904 1.00 91.12 183 ASN A CA 1
ATOM 1476 C C . ASN A 1 183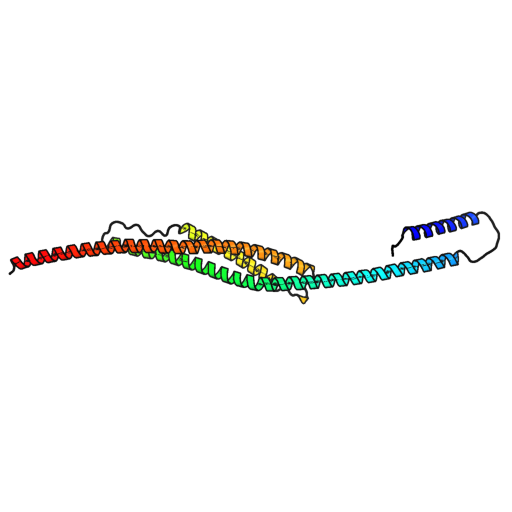 ? -12.465 -2.660 24.626 1.00 91.12 183 ASN A C 1
ATOM 1478 O O . ASN A 1 183 ? -11.572 -2.004 24.088 1.00 91.12 183 ASN A O 1
ATOM 1482 N N . MET A 1 184 ? -12.946 -3.782 24.090 1.00 91.06 184 MET A N 1
ATOM 1483 C CA . MET A 1 184 ? -12.523 -4.316 22.799 1.00 91.06 184 MET A CA 1
ATOM 1484 C C . MET A 1 184 ? -12.767 -3.298 21.676 1.00 91.06 184 MET A C 1
ATOM 1486 O O . MET A 1 184 ? -11.845 -2.981 20.923 1.00 91.06 184 MET A O 1
ATOM 1490 N N . LEU A 1 185 ? -13.972 -2.715 21.601 1.00 91.75 185 LEU A N 1
ATOM 1491 C CA . LEU A 1 185 ? -14.307 -1.683 20.608 1.00 91.75 185 LEU A CA 1
ATOM 1492 C C . LEU A 1 185 ? -13.388 -0.457 20.715 1.00 91.75 185 LEU A C 1
ATOM 1494 O O . LEU A 1 185 ? -12.899 0.051 19.703 1.00 91.75 185 LEU A O 1
ATOM 1498 N N . TYR A 1 186 ? -13.124 0.006 21.940 1.00 92.50 186 TYR A N 1
ATOM 1499 C CA . TYR A 1 186 ? -12.232 1.136 22.195 1.00 92.50 186 TYR A CA 1
ATOM 1500 C C . TYR A 1 186 ? -10.786 0.846 21.762 1.00 92.50 186 TYR A C 1
ATOM 1502 O O . TYR A 1 186 ? -10.199 1.619 21.001 1.00 92.50 186 TYR A O 1
ATOM 1510 N N . ASN A 1 187 ? -10.230 -0.292 22.179 1.00 92.25 187 ASN A N 1
ATOM 1511 C CA . ASN A 1 187 ? -8.855 -0.679 21.863 1.00 92.25 187 ASN A CA 1
ATOM 1512 C C . ASN A 1 187 ? -8.651 -0.876 20.358 1.00 92.25 187 ASN A C 1
ATOM 1514 O O . ASN A 1 187 ? -7.667 -0.399 19.791 1.00 92.25 187 ASN A O 1
ATOM 1518 N N . ASN A 1 188 ? -9.606 -1.510 19.681 1.00 92.44 188 ASN A N 1
ATOM 1519 C CA . ASN A 1 188 ? -9.520 -1.726 18.241 1.00 92.44 188 ASN A CA 1
ATOM 1520 C C . ASN A 1 188 ? -9.654 -0.411 17.460 1.00 92.44 188 ASN A C 1
ATOM 1522 O O . ASN A 1 188 ? -8.957 -0.220 16.464 1.00 92.44 188 ASN A O 1
ATOM 1526 N N . LYS A 1 189 ? -10.463 0.547 17.938 1.00 92.75 189 LYS A N 1
ATOM 1527 C CA . LYS A 1 189 ? -10.511 1.909 17.378 1.00 92.75 189 LYS A CA 1
ATOM 1528 C C . LYS A 1 189 ? -9.153 2.612 17.465 1.00 92.75 189 LYS A C 1
ATOM 1530 O O . LYS A 1 189 ? -8.725 3.236 16.488 1.00 92.75 189 LYS A O 1
ATOM 1535 N N . LEU A 1 190 ? -8.465 2.505 18.603 1.00 94.69 190 LEU A N 1
ATOM 1536 C CA . LEU A 1 190 ? -7.115 3.056 18.763 1.00 94.69 190 LEU A CA 1
ATOM 1537 C C . LEU A 1 190 ? -6.127 2.400 17.793 1.00 94.69 190 LEU A C 1
ATOM 1539 O O . LEU A 1 190 ? -5.404 3.107 17.090 1.00 94.69 190 LEU A O 1
ATOM 1543 N N . GLN A 1 191 ? -6.149 1.070 17.686 1.00 95.31 191 GLN A N 1
ATOM 1544 C CA . GLN A 1 191 ? -5.286 0.338 16.756 1.00 95.31 191 GLN 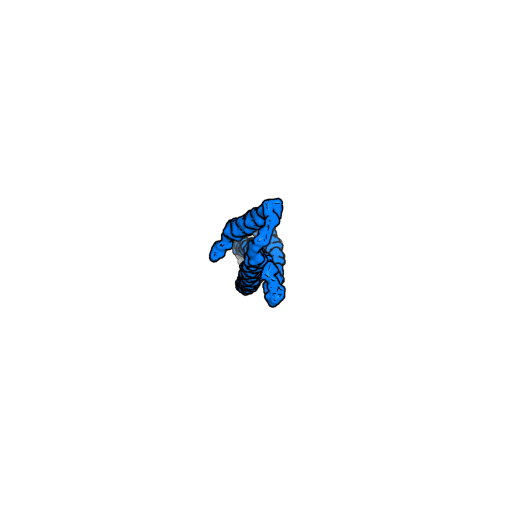A CA 1
ATOM 1545 C C . GLN A 1 191 ? -5.555 0.706 15.293 1.00 95.31 191 GLN A C 1
ATOM 1547 O O . GLN A 1 191 ? -4.609 0.956 14.550 1.00 95.31 191 GLN A O 1
ATOM 1552 N N . MET A 1 192 ? -6.821 0.814 14.878 1.00 95.44 192 MET A N 1
ATOM 1553 C CA . MET A 1 192 ? -7.170 1.254 13.522 1.00 95.44 192 MET A CA 1
ATOM 1554 C C . MET A 1 192 ? -6.631 2.653 13.230 1.00 95.44 192 MET A C 1
ATOM 1556 O O . MET A 1 192 ? -6.048 2.879 12.173 1.00 95.44 192 MET A O 1
ATOM 1560 N N . THR A 1 193 ? -6.776 3.579 14.179 1.00 95.44 193 THR A N 1
ATOM 1561 C CA . THR A 1 193 ? -6.261 4.949 14.038 1.00 95.44 193 THR A CA 1
ATOM 1562 C C . THR A 1 193 ? -4.738 4.951 13.887 1.00 95.44 193 THR A C 1
ATOM 1564 O O . THR A 1 193 ? -4.199 5.625 13.007 1.00 95.44 193 THR A O 1
ATOM 1567 N N . TYR A 1 194 ? -4.042 4.153 14.700 1.00 97.12 194 TYR A N 1
ATOM 1568 C CA . TYR A 1 194 ? -2.594 3.993 14.627 1.00 97.12 194 TYR A CA 1
ATOM 1569 C C . TYR A 1 194 ? -2.146 3.409 13.282 1.00 97.12 194 TYR A C 1
ATOM 1571 O O . TYR A 1 194 ? -1.341 4.031 12.587 1.00 97.12 194 TYR A O 1
ATOM 1579 N N . PHE A 1 195 ? -2.683 2.254 12.879 1.00 97.81 195 PHE A N 1
ATOM 1580 C CA . PHE A 1 195 ? -2.290 1.611 11.624 1.00 97.81 195 PHE A CA 1
ATOM 1581 C C . PHE A 1 195 ? -2.631 2.474 10.415 1.00 97.81 195 PHE A C 1
ATOM 1583 O O . PHE A 1 195 ? -1.836 2.558 9.484 1.00 97.81 195 PHE A O 1
ATOM 1590 N N . TYR A 1 196 ? -3.760 3.180 10.438 1.00 97.44 196 TYR A N 1
ATOM 1591 C CA . TYR A 1 196 ? -4.094 4.115 9.373 1.00 97.44 196 TYR A CA 1
ATOM 1592 C C . TYR A 1 196 ? -3.085 5.270 9.280 1.00 97.44 196 TYR A C 1
ATOM 1594 O O . TYR A 1 196 ? -2.662 5.621 8.180 1.00 97.44 196 TYR A O 1
ATOM 1602 N N . SER A 1 197 ? -2.622 5.814 10.411 1.00 96.75 197 SER A N 1
ATOM 1603 C CA . SER A 1 197 ? -1.554 6.824 10.419 1.00 96.75 197 SER A CA 1
ATOM 1604 C C . SER A 1 197 ? -0.237 6.288 9.842 1.00 96.75 197 SER A C 1
ATOM 1606 O O . SER A 1 197 ? 0.417 6.982 9.062 1.00 96.75 197 SER A O 1
ATOM 1608 N N . GLN A 1 198 ? 0.142 5.047 10.171 1.00 96.81 198 GLN A N 1
ATOM 1609 C CA . GLN A 1 198 ? 1.326 4.411 9.579 1.00 96.81 198 GLN A CA 1
ATOM 1610 C C . GLN A 1 198 ? 1.159 4.214 8.070 1.00 96.81 198 GLN A C 1
ATOM 1612 O O . GLN A 1 198 ? 2.049 4.577 7.304 1.00 96.81 198 GLN A O 1
ATOM 1617 N N . LEU A 1 199 ? -0.015 3.748 7.630 1.00 97.69 199 LEU A N 1
ATOM 1618 C CA . LEU A 1 199 ? -0.324 3.584 6.213 1.00 97.69 199 LEU A CA 1
ATOM 1619 C C . LEU A 1 199 ? -0.203 4.912 5.458 1.00 97.69 199 LEU A C 1
ATOM 1621 O O . LEU A 1 199 ? 0.397 4.953 4.389 1.00 97.69 199 LEU A O 1
ATOM 1625 N N . GLN A 1 200 ? -0.711 6.013 6.019 1.00 96.31 200 GLN A N 1
ATOM 1626 C CA . GLN A 1 200 ? -0.584 7.337 5.404 1.00 96.31 200 GLN A CA 1
ATOM 1627 C C . GLN A 1 200 ? 0.877 7.758 5.205 1.00 96.31 200 GLN A C 1
ATOM 1629 O O . GLN A 1 200 ? 1.213 8.295 4.149 1.00 96.31 200 GLN A O 1
ATOM 1634 N N . LYS A 1 201 ? 1.753 7.485 6.181 1.00 96.25 201 LYS A N 1
ATOM 1635 C CA . LYS A 1 201 ? 3.193 7.766 6.060 1.00 96.25 201 LYS A CA 1
ATOM 1636 C C . LYS A 1 201 ? 3.826 6.945 4.939 1.00 96.25 201 LYS A C 1
ATOM 1638 O O . LYS A 1 201 ? 4.514 7.515 4.095 1.00 96.25 201 LYS A O 1
ATOM 1643 N N . SER A 1 202 ? 3.543 5.642 4.885 1.00 96.19 202 SER A N 1
ATOM 1644 C CA . SER A 1 202 ? 4.045 4.767 3.820 1.00 96.19 202 SER A CA 1
ATOM 1645 C C . SER A 1 202 ? 3.554 5.215 2.442 1.00 96.19 202 SER A C 1
ATOM 1647 O O . SER A 1 202 ? 4.348 5.290 1.507 1.00 96.19 202 SER A O 1
ATOM 1649 N N . ILE A 1 203 ? 2.279 5.598 2.314 1.00 97.44 203 ILE A N 1
ATOM 1650 C CA . ILE A 1 203 ? 1.715 6.123 1.063 1.00 97.44 203 ILE A CA 1
ATOM 1651 C C . ILE A 1 203 ? 2.421 7.400 0.613 1.00 97.44 203 ILE A C 1
ATOM 1653 O O . ILE A 1 203 ? 2.695 7.552 -0.578 1.00 97.44 203 ILE A O 1
ATOM 1657 N N . GLU A 1 204 ? 2.733 8.316 1.528 1.00 97.19 204 GLU A N 1
ATOM 1658 C CA . GLU A 1 204 ? 3.450 9.540 1.171 1.00 97.19 204 GLU A CA 1
ATOM 1659 C C . GLU A 1 204 ? 4.880 9.241 0.698 1.00 97.19 204 GLU A C 1
ATOM 1661 O O . GLU A 1 204 ? 5.307 9.761 -0.334 1.00 97.19 204 GLU A O 1
ATOM 1666 N N . SER A 1 205 ? 5.590 8.325 1.365 1.00 96.75 205 SER A N 1
ATOM 1667 C CA . SER A 1 205 ? 6.902 7.858 0.899 1.00 96.75 205 SER A CA 1
ATOM 1668 C C . SER A 1 205 ? 6.829 7.218 -0.493 1.00 96.75 205 SER A C 1
ATOM 1670 O O . SER A 1 205 ? 7.634 7.550 -1.363 1.00 96.75 205 SER A O 1
ATOM 1672 N N . ILE A 1 206 ? 5.833 6.360 -0.745 1.00 97.75 206 ILE A N 1
ATOM 1673 C CA . ILE A 1 206 ? 5.627 5.731 -2.060 1.00 97.75 206 ILE A CA 1
ATOM 1674 C C . ILE A 1 206 ? 5.333 6.791 -3.125 1.00 97.75 206 ILE A C 1
ATOM 1676 O O . ILE A 1 206 ? 5.917 6.743 -4.204 1.00 97.75 206 ILE A O 1
ATOM 1680 N N . LYS A 1 207 ? 4.491 7.795 -2.841 1.00 97.50 207 LYS A N 1
ATOM 1681 C CA . LYS A 1 207 ? 4.222 8.906 -3.774 1.00 97.50 207 LYS A CA 1
ATOM 1682 C C . LYS A 1 207 ? 5.485 9.678 -4.134 1.00 97.50 207 LYS A C 1
ATOM 1684 O O . LYS A 1 207 ? 5.665 10.033 -5.299 1.00 97.50 207 LYS A O 1
ATOM 1689 N N . GLN A 1 208 ? 6.343 9.957 -3.157 1.00 96.75 208 GLN A N 1
ATOM 1690 C CA . GLN A 1 208 ? 7.601 10.665 -3.390 1.00 96.75 208 GLN A CA 1
ATOM 1691 C C . GLN A 1 208 ? 8.540 9.849 -4.279 1.00 96.75 208 GLN A C 1
ATOM 1693 O O . GLN A 1 208 ? 9.025 10.370 -5.283 1.00 96.75 208 GLN A O 1
ATOM 1698 N N . LEU A 1 209 ? 8.736 8.564 -3.970 1.00 96.44 209 LEU A N 1
ATOM 1699 C CA . LEU A 1 209 ? 9.548 7.655 -4.785 1.00 96.44 209 LEU A CA 1
ATOM 1700 C C . LEU A 1 209 ? 8.980 7.521 -6.203 1.00 96.44 209 LEU A C 1
ATOM 1702 O O . LEU A 1 209 ? 9.695 7.704 -7.183 1.00 96.44 209 LEU A O 1
ATOM 1706 N N . TYR A 1 210 ? 7.669 7.329 -6.326 1.00 95.38 210 TYR A N 1
ATOM 1707 C CA . TYR A 1 210 ? 6.982 7.237 -7.610 1.00 95.38 210 TYR A CA 1
ATOM 1708 C C . TYR A 1 210 ? 7.166 8.494 -8.478 1.00 95.38 210 TYR A C 1
ATOM 1710 O O . TYR A 1 210 ? 7.387 8.402 -9.688 1.00 95.38 210 TYR A O 1
ATOM 1718 N N . ARG A 1 211 ? 7.126 9.689 -7.871 1.00 95.12 211 ARG A N 1
ATOM 1719 C CA . ARG A 1 211 ? 7.419 10.954 -8.568 1.00 95.12 211 ARG A CA 1
ATOM 1720 C C . ARG A 1 211 ? 8.857 11.006 -9.074 1.00 95.12 211 ARG A C 1
ATOM 1722 O O . ARG A 1 211 ? 9.057 11.434 -10.209 1.00 95.12 211 ARG A O 1
ATOM 1729 N N . LYS A 1 212 ? 9.836 10.552 -8.282 1.00 93.25 212 LYS A N 1
ATOM 1730 C CA . LYS A 1 212 ? 11.238 10.474 -8.723 1.00 93.25 212 LYS A CA 1
ATOM 1731 C C . LYS A 1 212 ? 11.394 9.544 -9.922 1.00 93.25 212 LYS A C 1
ATOM 1733 O O . LYS A 1 212 ? 12.009 9.943 -10.905 1.00 93.25 212 LYS A O 1
ATOM 1738 N N . VAL A 1 213 ? 10.762 8.368 -9.893 1.00 91.56 213 VAL A N 1
ATOM 1739 C CA . VAL A 1 213 ? 10.790 7.417 -11.017 1.00 91.56 213 VAL A CA 1
ATOM 1740 C C . VAL A 1 213 ? 10.183 8.027 -12.280 1.00 91.56 213 VAL A C 1
ATOM 1742 O O . VAL A 1 213 ? 10.750 7.918 -13.365 1.00 91.56 213 VAL A O 1
ATOM 1745 N N . ARG A 1 214 ? 9.059 8.742 -12.159 1.00 91.50 214 ARG A N 1
ATOM 1746 C CA . ARG A 1 214 ? 8.455 9.454 -13.296 1.00 91.50 214 ARG A CA 1
ATOM 1747 C C . ARG A 1 214 ? 9.330 10.588 -13.832 1.00 91.50 214 ARG A C 1
ATOM 1749 O O . ARG A 1 214 ? 9.425 10.747 -15.045 1.00 91.50 214 ARG A O 1
ATOM 1756 N N . ALA A 1 215 ? 9.952 11.375 -12.959 1.00 90.94 215 ALA A N 1
ATOM 1757 C CA . ALA A 1 215 ? 10.863 12.439 -13.377 1.00 90.94 215 ALA A CA 1
ATOM 1758 C C . ALA A 1 215 ? 12.085 11.859 -14.100 1.00 90.94 215 ALA A C 1
ATOM 1760 O O . ALA A 1 215 ? 12.471 12.340 -15.165 1.00 90.94 215 ALA A O 1
ATOM 1761 N N . PHE A 1 216 ? 12.624 10.763 -13.564 1.00 89.69 216 PHE A N 1
ATOM 1762 C CA . PHE A 1 216 ? 13.688 10.011 -14.202 1.00 89.69 216 PHE A CA 1
ATOM 1763 C C . PHE A 1 216 ? 13.277 9.518 -15.588 1.00 89.69 216 PHE A C 1
ATOM 1765 O O . PHE A 1 216 ? 14.039 9.681 -16.537 1.00 89.69 216 PHE A O 1
ATOM 1772 N N . LYS A 1 217 ? 12.039 9.025 -15.732 1.00 90.00 217 LYS A N 1
ATOM 1773 C CA . LYS A 1 217 ? 11.515 8.597 -17.028 1.00 90.00 217 LYS A CA 1
ATOM 1774 C C . LYS A 1 217 ? 11.603 9.670 -18.101 1.00 90.00 217 LYS A C 1
ATOM 1776 O O . LYS A 1 217 ? 12.067 9.415 -19.208 1.00 90.00 217 LYS A O 1
ATOM 1781 N N . LEU A 1 218 ? 11.159 10.875 -17.765 1.00 88.38 218 LEU A N 1
ATOM 1782 C CA . LEU A 1 218 ? 11.175 12.004 -18.690 1.00 88.38 218 LEU A CA 1
ATOM 1783 C C . LEU A 1 218 ? 12.607 12.411 -19.059 1.0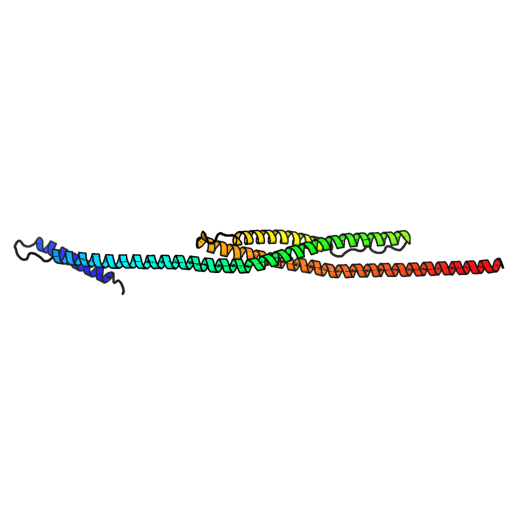0 88.38 218 LEU A C 1
ATOM 1785 O O . LEU A 1 218 ? 12.895 12.641 -20.230 1.00 88.38 218 LEU A O 1
ATOM 1789 N N . SER A 1 219 ? 13.510 12.444 -18.076 1.00 86.88 219 SER A N 1
ATOM 1790 C CA . SER A 1 219 ? 14.922 12.756 -18.316 1.00 86.88 219 SER A CA 1
ATOM 1791 C C . SER A 1 219 ? 15.610 11.698 -19.183 1.00 86.88 219 SER A C 1
ATOM 1793 O O . SER A 1 219 ? 16.371 12.046 -20.082 1.00 86.88 219 SER A O 1
ATOM 1795 N N . ASN A 1 220 ? 15.315 10.417 -18.967 1.00 86.12 220 ASN A N 1
ATOM 1796 C CA . ASN A 1 220 ? 15.891 9.329 -19.748 1.00 86.12 220 ASN A CA 1
ATOM 1797 C C . ASN A 1 220 ? 15.419 9.357 -21.214 1.00 86.12 220 ASN A C 1
ATOM 1799 O O . ASN A 1 220 ? 16.248 9.216 -22.108 1.00 86.12 220 ASN A O 1
ATOM 1803 N N . ILE A 1 221 ? 14.135 9.642 -21.474 1.00 85.56 221 ILE A N 1
ATOM 1804 C CA . ILE A 1 221 ? 13.616 9.836 -22.843 1.00 85.56 221 ILE A CA 1
ATOM 1805 C C . ILE A 1 221 ? 14.385 10.947 -23.571 1.00 85.56 221 ILE A C 1
ATOM 1807 O O . ILE A 1 221 ? 14.758 10.781 -24.731 1.00 85.56 221 ILE A O 1
ATOM 1811 N N . TYR A 1 222 ? 14.650 12.065 -22.892 1.00 85.75 222 TYR A N 1
ATOM 1812 C CA . TYR A 1 222 ? 15.436 13.160 -23.458 1.00 85.75 222 TYR A CA 1
ATOM 1813 C C . TYR A 1 222 ? 16.856 12.706 -23.842 1.00 85.75 222 TYR A C 1
ATOM 1815 O O . TYR A 1 222 ? 17.280 12.919 -24.975 1.00 85.75 222 TYR A O 1
ATOM 1823 N N . LEU A 1 223 ? 17.553 12.000 -22.943 1.00 84.50 223 LEU A N 1
ATOM 1824 C CA . LEU A 1 223 ? 18.911 11.494 -23.192 1.00 84.50 223 LEU A CA 1
ATOM 1825 C C . LEU A 1 223 ? 18.967 10.455 -24.322 1.00 84.50 223 LEU A C 1
ATOM 1827 O O . LEU A 1 223 ? 19.927 10.425 -25.092 1.00 84.50 223 LEU A O 1
ATOM 1831 N N . ILE A 1 224 ? 17.953 9.593 -24.432 1.00 83.69 224 ILE A N 1
ATOM 1832 C CA . ILE A 1 224 ? 17.836 8.633 -25.537 1.00 83.69 224 ILE A CA 1
ATOM 1833 C C . ILE A 1 224 ? 17.649 9.378 -26.866 1.00 83.69 224 ILE A C 1
ATOM 1835 O O . ILE A 1 224 ? 18.333 9.072 -27.841 1.00 83.69 224 ILE A O 1
ATOM 1839 N N . ASN A 1 225 ? 16.779 10.391 -26.908 1.00 85.31 225 ASN A N 1
ATOM 1840 C CA . ASN A 1 225 ? 16.556 11.192 -28.115 1.00 85.31 225 ASN A CA 1
ATOM 1841 C C . ASN A 1 225 ? 17.816 11.948 -28.559 1.00 85.31 225 ASN A C 1
ATOM 1843 O O . ASN A 1 225 ? 18.116 11.985 -29.753 1.00 85.31 225 ASN A O 1
ATOM 1847 N N . GLU A 1 226 ? 18.581 12.513 -27.620 1.00 85.19 226 GLU A N 1
ATOM 1848 C CA . GLU A 1 226 ? 19.886 13.111 -27.930 1.00 85.19 226 GLU A CA 1
ATOM 1849 C C . GLU A 1 226 ? 20.827 12.087 -28.573 1.00 85.19 226 GLU A C 1
ATOM 1851 O O . GLU A 1 226 ? 21.493 12.398 -29.561 1.00 85.19 226 GLU A O 1
ATOM 1856 N N . LYS A 1 227 ? 20.829 10.838 -28.090 1.00 84.75 227 LYS A N 1
ATOM 1857 C CA . LYS A 1 227 ? 21.652 9.779 -28.685 1.00 84.75 227 LYS A CA 1
ATOM 1858 C C . LYS A 1 227 ? 21.214 9.347 -30.070 1.00 84.75 227 LYS A C 1
ATOM 1860 O O . LYS A 1 227 ? 22.076 9.186 -30.932 1.00 84.75 227 LYS A O 1
ATOM 1865 N N . TYR A 1 228 ? 19.920 9.245 -30.334 1.00 85.00 228 TYR A N 1
ATOM 1866 C CA . TYR A 1 228 ? 19.458 9.019 -31.702 1.00 85.00 228 TYR A CA 1
ATOM 1867 C C . TYR A 1 228 ? 19.824 10.179 -32.639 1.00 85.00 228 TYR A C 1
ATOM 1869 O O . TYR A 1 228 ? 20.185 9.939 -33.790 1.00 85.00 228 TYR A O 1
ATOM 1877 N N . SER A 1 229 ? 19.815 11.425 -32.152 1.00 85.94 229 SER A N 1
ATOM 1878 C CA . SER A 1 229 ? 20.288 12.586 -32.921 1.00 85.94 229 SER A CA 1
ATOM 1879 C C . SER A 1 229 ? 21.790 12.503 -33.232 1.00 85.94 229 SER A C 1
ATOM 1881 O O . SER A 1 229 ? 22.193 12.733 -34.374 1.00 85.94 229 SER A O 1
ATOM 1883 N N . ASP A 1 230 ? 22.618 12.113 -32.255 1.00 83.38 230 ASP A N 1
ATOM 1884 C CA . ASP A 1 230 ? 24.057 11.874 -32.453 1.00 83.38 230 ASP A CA 1
ATOM 1885 C C . ASP A 1 230 ? 24.307 10.794 -33.522 1.00 83.38 230 ASP A C 1
ATOM 1887 O O . ASP A 1 230 ? 25.127 10.992 -34.421 1.00 83.38 230 ASP A O 1
ATOM 1891 N N . ILE A 1 231 ? 23.575 9.675 -33.454 1.00 81.56 231 ILE A N 1
ATOM 1892 C CA . ILE A 1 231 ? 23.656 8.577 -34.430 1.00 81.56 231 ILE A CA 1
ATOM 1893 C C . ILE A 1 231 ? 23.214 9.053 -35.823 1.00 81.56 231 ILE A C 1
ATOM 1895 O O . ILE A 1 231 ? 23.893 8.775 -36.811 1.00 81.56 231 ILE A O 1
ATOM 1899 N N . SER A 1 232 ? 22.125 9.821 -35.922 1.00 85.12 232 SER A N 1
ATOM 1900 C CA . SER A 1 232 ? 21.638 10.364 -37.199 1.00 85.12 232 SER A CA 1
ATOM 1901 C C . SER A 1 232 ? 22.683 11.242 -37.888 1.00 85.12 232 SER A C 1
ATOM 1903 O O . SER A 1 232 ? 22.917 11.094 -39.085 1.00 85.12 232 SER A O 1
ATOM 1905 N N . LYS A 1 233 ? 23.371 12.112 -37.138 1.00 84.56 233 LYS A N 1
ATOM 1906 C CA . LYS A 1 233 ? 24.453 12.947 -37.689 1.00 84.56 233 LYS A CA 1
ATOM 1907 C C . LYS A 1 233 ? 25.609 12.106 -38.228 1.00 84.56 233 LYS A C 1
ATOM 1909 O O . LYS A 1 233 ? 26.260 12.496 -39.194 1.00 84.56 233 LYS A O 1
ATOM 1914 N N . GLN A 1 234 ? 25.883 10.954 -37.615 1.00 79.56 234 GLN A N 1
ATOM 1915 C CA . GLN A 1 234 ? 26.884 10.034 -38.149 1.00 79.56 234 GLN A CA 1
ATOM 1916 C C . GLN A 1 234 ? 26.425 9.418 -39.454 1.00 79.56 234 GLN A C 1
ATOM 1918 O O . GLN A 1 234 ? 27.212 9.425 -40.393 1.00 79.56 234 GLN A O 1
ATOM 1923 N N . PHE A 1 235 ? 25.168 8.968 -39.535 1.00 83.00 235 PHE A N 1
ATOM 1924 C CA . PHE A 1 235 ? 24.568 8.487 -40.781 1.00 83.00 235 PHE A CA 1
ATOM 1925 C C . PHE A 1 235 ? 24.698 9.499 -41.922 1.00 83.00 235 PHE A C 1
ATOM 1927 O O . PHE A 1 235 ? 25.142 9.127 -43.011 1.00 83.00 235 PHE A O 1
ATOM 1934 N N . ASP A 1 236 ? 24.417 10.775 -41.661 1.00 86.31 236 ASP A N 1
ATOM 1935 C CA . ASP A 1 236 ? 24.601 11.846 -42.645 1.00 86.31 236 ASP A CA 1
ATOM 1936 C C . ASP A 1 236 ? 26.056 11.929 -43.130 1.00 86.31 236 ASP A C 1
ATOM 1938 O O . ASP A 1 236 ? 26.306 11.999 -44.336 1.00 86.31 236 ASP A O 1
ATOM 1942 N N . ASN A 1 237 ? 27.031 11.832 -42.218 1.00 82.88 237 ASN A N 1
ATOM 1943 C CA . ASN A 1 237 ? 28.450 11.806 -42.584 1.00 82.88 237 ASN A CA 1
ATOM 1944 C C . ASN A 1 237 ? 28.800 10.591 -43.464 1.00 82.88 237 ASN A C 1
ATOM 1946 O O . ASN A 1 237 ? 29.553 10.739 -44.428 1.00 82.88 237 ASN A O 1
ATOM 1950 N N . ILE A 1 238 ? 28.236 9.406 -43.189 1.00 82.44 238 ILE A N 1
ATOM 1951 C CA . ILE A 1 238 ? 28.433 8.207 -44.033 1.00 82.44 238 ILE A CA 1
ATOM 1952 C C . ILE A 1 238 ? 27.910 8.457 -45.437 1.00 82.44 238 ILE A C 1
ATOM 1954 O O . ILE A 1 238 ? 28.594 8.161 -46.415 1.00 82.44 238 ILE A O 1
ATOM 1958 N N . LEU A 1 239 ? 26.689 8.983 -45.540 1.00 88.00 239 LEU A N 1
ATOM 1959 C CA . LEU A 1 239 ? 26.036 9.221 -46.820 1.00 88.00 239 LEU A CA 1
ATOM 1960 C C . LEU A 1 239 ? 26.839 10.217 -47.659 1.00 88.00 239 LEU A C 1
ATOM 1962 O O . LEU A 1 239 ? 27.034 9.983 -48.852 1.00 88.00 239 LEU A O 1
ATOM 1966 N N . GLN A 1 240 ? 27.378 11.270 -47.038 1.00 88.12 240 GLN A N 1
ATOM 1967 C CA . GLN A 1 240 ? 28.273 12.210 -47.716 1.00 88.12 240 GLN A CA 1
ATOM 1968 C C . GLN A 1 240 ? 29.571 11.537 -48.185 1.00 88.12 240 GLN A C 1
ATOM 1970 O O . GLN A 1 240 ? 29.965 11.714 -49.338 1.00 88.12 240 GLN A O 1
ATOM 1975 N N . LEU A 1 241 ? 30.210 10.713 -47.346 1.00 86.19 241 LEU A N 1
ATOM 1976 C CA . LEU A 1 241 ? 31.422 9.972 -47.724 1.00 86.19 241 LEU A CA 1
ATOM 1977 C C . LEU A 1 241 ? 31.176 9.018 -48.902 1.00 86.19 241 LEU A C 1
ATOM 1979 O O . LEU A 1 241 ? 31.959 8.995 -49.853 1.00 86.19 241 LEU A O 1
ATOM 1983 N N . GLN A 1 242 ? 30.075 8.263 -48.877 1.00 87.44 242 GLN A N 1
ATOM 1984 C CA . GLN A 1 242 ? 29.710 7.353 -49.967 1.00 87.44 242 GLN A CA 1
ATOM 1985 C C . GLN A 1 242 ? 29.399 8.115 -51.257 1.00 87.44 242 GLN A C 1
ATOM 1987 O O . GLN A 1 242 ? 29.868 7.724 -52.325 1.00 87.44 242 GLN A O 1
ATOM 1992 N N . LYS A 1 243 ? 28.668 9.234 -51.169 1.00 94.12 243 LYS A N 1
ATOM 1993 C CA . LYS A 1 243 ? 28.374 10.098 -52.320 1.00 94.12 243 LYS A CA 1
ATOM 1994 C C . LYS A 1 243 ? 29.651 10.632 -52.969 1.00 94.12 243 LYS A C 1
ATOM 1996 O O . LYS A 1 243 ? 29.766 10.598 -54.195 1.00 94.12 243 LYS A O 1
ATOM 2001 N N . ASN A 1 244 ? 30.612 11.088 -52.166 1.00 92.50 244 ASN A N 1
ATOM 2002 C CA . ASN A 1 244 ? 31.895 11.578 -52.667 1.00 92.50 244 ASN A CA 1
ATOM 2003 C C . ASN A 1 244 ? 32.662 10.468 -53.399 1.00 92.50 244 ASN A C 1
ATOM 2005 O O . ASN A 1 244 ? 33.078 10.672 -54.537 1.00 92.50 244 ASN A O 1
ATOM 2009 N N . LYS A 1 245 ? 32.745 9.269 -52.809 1.00 92.56 245 LYS A N 1
ATOM 2010 C CA . LYS A 1 245 ? 33.411 8.108 -53.424 1.00 92.56 245 LYS A CA 1
ATOM 2011 C C . LYS A 1 245 ? 32.745 7.658 -54.731 1.00 92.56 245 LYS A C 1
ATOM 2013 O O . LYS A 1 245 ? 33.423 7.333 -55.698 1.00 92.56 245 LYS A O 1
ATOM 2018 N N . LEU A 1 246 ? 31.412 7.654 -54.783 1.00 95.25 246 LEU A N 1
ATOM 2019 C CA . LEU A 1 246 ? 30.652 7.370 -56.008 1.00 95.25 246 LEU A CA 1
ATOM 2020 C C . LEU A 1 246 ? 30.917 8.411 -57.101 1.00 95.25 246 LEU A C 1
ATOM 2022 O O . LEU A 1 246 ? 31.052 8.049 -58.267 1.00 95.25 246 LEU A O 1
ATOM 2026 N N . THR A 1 247 ? 31.011 9.686 -56.725 1.00 95.50 247 THR A N 1
ATOM 2027 C CA . THR A 1 247 ? 31.304 10.783 -57.658 1.00 95.50 247 THR A CA 1
ATOM 2028 C C . THR A 1 247 ? 32.715 10.655 -58.232 1.00 95.50 247 THR A C 1
ATOM 2030 O O . THR A 1 247 ? 32.896 10.788 -59.439 1.00 95.50 247 THR A O 1
ATOM 2033 N N . GLU A 1 248 ? 33.700 10.334 -57.392 1.00 95.31 248 GLU A N 1
ATOM 2034 C CA . GLU A 1 248 ? 35.078 10.057 -57.810 1.00 95.31 248 GLU A CA 1
ATOM 2035 C C . GLU A 1 248 ? 35.146 8.868 -58.778 1.00 95.31 248 GLU A C 1
ATOM 2037 O O . GLU A 1 248 ? 35.677 8.996 -59.878 1.00 95.31 248 GLU A O 1
ATOM 2042 N N . ASN A 1 249 ? 34.519 7.740 -58.428 1.00 95.44 249 ASN A N 1
ATOM 2043 C CA . ASN A 1 249 ? 34.464 6.566 -59.300 1.00 95.44 249 ASN A CA 1
ATOM 2044 C C . ASN A 1 249 ? 33.806 6.871 -60.652 1.00 95.44 249 ASN A C 1
ATOM 2046 O O . ASN A 1 249 ? 34.274 6.389 -61.680 1.00 95.44 249 ASN A O 1
ATOM 2050 N N . LEU A 1 250 ? 32.729 7.665 -60.663 1.00 95.75 250 LEU A N 1
ATOM 2051 C CA . LEU A 1 250 ? 32.069 8.085 -61.897 1.00 95.75 250 LEU A CA 1
ATOM 2052 C C . LEU A 1 250 ? 32.994 8.939 -62.772 1.00 95.75 250 LEU A C 1
ATOM 2054 O O . LEU A 1 250 ? 33.005 8.763 -63.988 1.00 95.75 250 LEU A O 1
ATOM 2058 N N . ASN A 1 251 ? 33.758 9.853 -62.172 1.00 95.12 251 ASN A N 1
ATOM 2059 C CA . ASN A 1 251 ? 34.723 10.670 -62.905 1.00 95.12 251 ASN A CA 1
ATOM 2060 C C . ASN A 1 251 ? 35.837 9.804 -63.505 1.00 95.12 251 ASN A C 1
ATOM 2062 O O . ASN A 1 251 ? 36.092 9.912 -64.700 1.00 95.12 251 ASN A O 1
ATOM 2066 N N . ASN A 1 252 ? 36.399 8.875 -62.728 1.00 95.00 252 ASN A N 1
ATOM 2067 C CA . ASN A 1 252 ? 37.405 7.930 -63.222 1.00 95.00 252 ASN A CA 1
ATOM 2068 C C . ASN A 1 252 ? 36.865 7.075 -64.383 1.00 95.00 252 ASN A C 1
ATOM 2070 O O . ASN A 1 252 ? 37.572 6.815 -65.352 1.00 95.00 252 ASN A O 1
ATOM 2074 N N . LEU A 1 253 ? 35.598 6.648 -64.317 1.00 94.06 253 LEU A N 1
ATOM 2075 C CA . LEU A 1 253 ? 34.976 5.861 -65.385 1.00 94.06 253 LEU A CA 1
ATOM 2076 C C . LEU A 1 253 ? 34.824 6.670 -66.682 1.00 94.06 253 LEU A C 1
ATOM 2078 O O . LEU A 1 253 ? 35.076 6.142 -67.762 1.00 94.06 253 LEU A O 1
ATOM 2082 N N . LYS A 1 254 ? 34.457 7.953 -66.569 1.00 92.81 254 LYS A N 1
ATOM 2083 C CA . LYS A 1 254 ? 34.388 8.883 -67.708 1.00 92.81 254 LYS A CA 1
ATOM 2084 C C . LYS A 1 254 ? 35.761 9.150 -68.319 1.00 92.81 254 LYS A C 1
ATOM 2086 O O . LYS A 1 254 ? 35.861 9.269 -69.533 1.00 92.81 254 LYS A O 1
ATOM 2091 N N . GLU A 1 255 ? 36.810 9.250 -67.504 1.00 91.50 255 GLU A N 1
ATOM 2092 C CA . GLU A 1 255 ? 38.183 9.359 -68.011 1.00 91.50 255 GLU A CA 1
ATOM 2093 C C . GLU A 1 255 ? 38.572 8.108 -68.798 1.00 91.50 255 GLU A C 1
ATOM 2095 O O . GLU A 1 255 ? 39.063 8.222 -69.915 1.00 91.50 255 GLU A O 1
ATOM 2100 N N . ILE A 1 256 ? 38.286 6.913 -68.270 1.00 91.75 256 ILE A N 1
ATOM 2101 C CA . ILE A 1 256 ? 38.532 5.657 -68.990 1.00 91.75 256 ILE A CA 1
ATOM 2102 C C . ILE A 1 256 ? 37.773 5.638 -70.321 1.00 91.75 256 ILE A C 1
ATOM 2104 O O . ILE A 1 256 ? 38.381 5.324 -71.338 1.00 91.75 256 ILE A O 1
ATOM 2108 N N . GLU A 1 257 ? 36.489 6.009 -70.343 1.00 89.50 257 GLU A N 1
ATOM 2109 C CA . GLU A 1 257 ? 35.656 6.058 -71.558 1.00 89.50 257 GLU A CA 1
ATOM 2110 C C . GLU A 1 257 ? 36.288 6.895 -72.684 1.00 89.50 257 GLU A C 1
ATOM 2112 O O . GLU A 1 257 ? 36.222 6.496 -73.849 1.00 89.50 257 GLU A O 1
ATOM 2117 N N . GLN A 1 258 ? 36.971 7.997 -72.345 1.00 86.50 258 GLN A N 1
ATOM 2118 C CA . GLN A 1 258 ? 37.699 8.830 -73.312 1.00 86.50 258 GLN A CA 1
ATOM 2119 C C . GLN A 1 258 ? 38.897 8.121 -73.954 1.00 86.50 258 GLN A C 1
ATOM 2121 O O . GLN A 1 258 ? 39.295 8.490 -75.054 1.00 86.50 258 GLN A O 1
ATOM 2126 N N . TYR A 1 259 ? 39.487 7.126 -73.287 1.00 85.75 259 TYR A N 1
ATOM 2127 C CA . TYR A 1 259 ? 40.619 6.360 -73.813 1.00 85.75 259 TYR A CA 1
ATOM 2128 C C . TYR A 1 259 ? 40.202 5.136 -74.638 1.00 85.75 259 TYR A C 1
ATOM 2130 O O . TYR A 1 259 ? 41.054 4.554 -75.310 1.00 85.75 259 TYR A O 1
ATOM 2138 N N . VAL A 1 260 ? 38.931 4.719 -74.572 1.00 83.94 260 VAL A N 1
ATOM 2139 C CA . VAL A 1 260 ? 38.425 3.529 -75.288 1.00 83.94 260 VAL A CA 1
ATOM 2140 C C . VAL A 1 260 ? 37.430 3.861 -76.409 1.00 83.94 260 VAL A C 1
ATOM 2142 O O . VAL A 1 260 ? 37.025 2.947 -77.129 1.00 83.94 260 VAL A O 1
ATOM 2145 N N . SER A 1 261 ? 37.044 5.133 -76.561 1.00 56.94 261 SER A N 1
ATOM 2146 C CA . SER A 1 261 ? 36.224 5.648 -77.673 1.00 56.94 261 SER A CA 1
ATOM 2147 C C . SER A 1 261 ? 37.091 6.260 -78.767 1.00 56.94 261 SER A C 1
ATOM 2149 O O . SER A 1 261 ? 36.716 6.115 -79.951 1.00 56.94 261 SER A O 1
#